Protein AF-A0A0N0VDZ1-F1 (afdb_monomer_lite)

InterPro domains:
  IPR056173 Sec20, C-terminal [PF03908] (176-260)

Radius of gyration: 43.1 Å; chains: 1; bounding box: 72×46×162 Å

Foldseek 3Di:
DDDDDDDDDDDDDPDPDPPDQPPPQVVLVVLLVQLVVLLVQLVVLLVVCVVPPDPVSLVSNVVSLVSNVVSLVVLVVVVVVVVVVVVVVVVVVVVVVPDPDPDDDDDDDDDPDDPPPPPSDDDDPSNVVSNVSSVVSSVSSVVSSVVSVVSSVVSVVPPPPDQPPVVVVVVVVVVVVVVVVVVVVVVVVVVVVVVVVVVVVVVVVVVVVVVVVVVVVVVVVVVVVVVVVVVVVVVVVVVVVVVVVVVVVVVVVVVVCVVVVVVDPPPPPPPDDDD

Organism: Leptomonas pyrrhocoris (NCBI:txid157538)

Sequence (275 aa):
MPHAAMRSPSPPTPSPSPPPTFRSTPVLAALAHRAEHALQEVTAAHHAFVSNRTTRQHGALSLAVAHAQHVLKALETMREQRERQRQQQQQQQNRSTLQPRPVHPSRTAPSTTPPPPSTVPAPSKEELMLYVRIDKVRIDLRRVLPRAVAAMEESGNLDGGEGSSRSAASTAAALRSLLHTRSMLSVELKKMDTAVHGLASSGESLAALHQSLQDVHSSMATAQRMVRRLLTVQSRDDLLLRLSAVLFVVVVLYVVAQRVFRFFPVTVYVTVGDD

Structure (mmCIF, N/CA/C/O backbone):
data_AF-A0A0N0VDZ1-F1
#
_entry.id   AF-A0A0N0VDZ1-F1
#
loop_
_atom_site.group_PDB
_atom_site.id
_atom_site.type_symbol
_atom_site.label_atom_id
_atom_site.label_alt_id
_atom_site.label_comp_id
_atom_site.label_asym_id
_atom_site.label_entity_id
_atom_site.label_seq_id
_atom_site.pdbx_PDB_ins_code
_atom_site.Cartn_x
_atom_site.Cartn_y
_atom_site.Cartn_z
_atom_site.occupancy
_atom_site.B_iso_or_equiv
_atom_site.auth_seq_id
_atom_site.auth_comp_id
_atom_site.auth_asym_id
_atom_site.auth_atom_id
_atom_site.pdbx_PDB_model_num
ATOM 1 N N . MET A 1 1 ? -16.136 14.871 76.036 1.00 42.44 1 MET A N 1
ATOM 2 C CA . MET A 1 1 ? -15.030 14.440 75.156 1.00 42.44 1 MET A CA 1
ATOM 3 C C . MET A 1 1 ? -15.601 13.587 74.025 1.00 42.44 1 MET A C 1
ATOM 5 O O . MET A 1 1 ? -15.790 12.397 74.240 1.00 42.44 1 MET A O 1
ATOM 9 N N . PRO A 1 2 ? -15.981 14.160 72.869 1.00 39.19 2 PRO A N 1
ATOM 10 C CA . PRO A 1 2 ? -16.432 13.368 71.728 1.00 39.19 2 PRO A CA 1
ATOM 11 C C . PRO A 1 2 ? -15.253 13.020 70.806 1.00 39.19 2 PRO A C 1
ATOM 13 O O . PRO A 1 2 ? -14.511 13.897 70.368 1.00 39.19 2 PRO A O 1
ATOM 16 N N . HIS A 1 3 ? -15.084 11.726 70.527 1.00 39.66 3 HIS A N 1
ATOM 17 C CA . HIS A 1 3 ? -14.086 11.202 69.598 1.00 39.66 3 HIS A CA 1
ATOM 18 C C . HIS A 1 3 ? -14.479 11.486 68.143 1.00 39.66 3 HIS A C 1
ATOM 20 O O . HIS A 1 3 ? -15.597 11.205 67.711 1.00 39.66 3 HIS A O 1
ATOM 26 N N . ALA A 1 4 ? -13.523 12.029 67.391 1.00 44.31 4 ALA A N 1
ATOM 27 C CA . ALA A 1 4 ? -13.597 12.253 65.958 1.00 44.31 4 ALA A CA 1
ATOM 28 C C . ALA A 1 4 ? -13.598 10.917 65.193 1.00 44.31 4 ALA A C 1
ATOM 30 O O . ALA A 1 4 ? -12.656 10.133 65.293 1.00 44.31 4 ALA A O 1
ATOM 31 N N . ALA A 1 5 ? -14.643 10.672 64.402 1.00 45.59 5 ALA A N 1
ATOM 32 C CA . ALA A 1 5 ? -14.687 9.565 63.454 1.00 45.59 5 ALA A CA 1
ATOM 33 C C . ALA A 1 5 ? -13.917 9.947 62.177 1.00 45.59 5 ALA A C 1
ATOM 35 O O . ALA A 1 5 ? -14.352 10.800 61.400 1.00 45.59 5 ALA A O 1
ATOM 36 N N . MET A 1 6 ? -12.758 9.312 61.977 1.00 42.53 6 MET A N 1
ATOM 37 C CA . MET A 1 6 ? -11.964 9.366 60.747 1.00 42.53 6 MET A CA 1
ATOM 38 C C . MET A 1 6 ? -12.807 8.914 59.546 1.00 42.53 6 MET A C 1
ATOM 40 O O . MET A 1 6 ? -13.278 7.779 59.489 1.00 42.53 6 MET A O 1
ATOM 44 N N . ARG A 1 7 ? -12.969 9.800 58.558 1.00 42.84 7 ARG A N 1
ATOM 45 C CA . ARG A 1 7 ? -13.476 9.451 57.226 1.00 42.84 7 ARG A CA 1
ATOM 46 C C . ARG A 1 7 ? -12.390 8.690 56.464 1.00 42.84 7 ARG A C 1
ATOM 48 O O . ARG A 1 7 ? -11.300 9.212 56.252 1.00 42.84 7 ARG A O 1
ATOM 55 N N . SER A 1 8 ? -12.710 7.467 56.056 1.00 41.94 8 SER A N 1
ATOM 56 C CA . SER A 1 8 ? -11.881 6.648 55.168 1.00 41.94 8 SER A CA 1
ATOM 57 C C . SER A 1 8 ? -11.845 7.254 53.750 1.00 41.94 8 SER A C 1
ATOM 59 O O . SER A 1 8 ? -12.891 7.712 53.278 1.00 41.94 8 SER A O 1
ATOM 61 N N . PRO A 1 9 ? -10.688 7.285 53.063 1.00 47.78 9 PRO A N 1
ATOM 62 C CA . PRO A 1 9 ? -10.575 7.799 51.701 1.00 47.78 9 PRO A CA 1
ATOM 63 C C . PRO A 1 9 ? -11.140 6.803 50.677 1.00 47.78 9 PRO A C 1
ATOM 65 O O . PRO A 1 9 ? -10.782 5.627 50.660 1.00 47.78 9 PRO A O 1
ATOM 68 N N . SER A 1 10 ? -12.028 7.288 49.810 1.00 43.12 10 SER A N 1
ATOM 69 C CA . SER A 1 10 ? -12.581 6.543 48.675 1.00 43.12 10 SER A CA 1
ATOM 70 C C . SER A 1 10 ? -11.472 6.083 47.712 1.00 43.12 10 SER A C 1
ATOM 72 O O . SER A 1 10 ? -10.548 6.857 47.452 1.00 43.12 10 SER A O 1
ATOM 74 N N . PRO A 1 11 ? -11.555 4.871 47.131 1.00 50.75 11 PRO A N 1
ATOM 75 C CA . PRO A 1 11 ? -10.587 4.416 46.139 1.00 50.75 11 PRO A CA 1
ATOM 76 C C . PRO A 1 11 ? -10.688 5.250 44.848 1.00 50.75 11 PRO A C 1
ATOM 78 O O . PRO A 1 11 ? -11.792 5.654 44.466 1.00 50.75 11 PRO A O 1
ATOM 81 N N . PRO A 1 12 ? -9.564 5.500 44.152 1.00 50.56 12 PRO A N 1
ATOM 82 C CA . PRO A 1 12 ? -9.568 6.224 42.892 1.00 50.56 12 PRO A CA 1
ATOM 83 C C . PRO A 1 12 ? -10.349 5.429 41.842 1.00 50.56 12 PRO A C 1
ATOM 85 O O . PRO A 1 12 ? -10.031 4.281 41.532 1.00 50.56 12 PRO A O 1
ATOM 88 N N . THR A 1 13 ? -11.385 6.057 41.292 1.00 46.34 13 THR A N 1
ATOM 89 C CA . THR A 1 13 ? -12.067 5.616 40.074 1.00 46.34 13 THR A CA 1
ATOM 90 C C . THR A 1 13 ? -11.029 5.332 38.985 1.00 46.34 13 THR A C 1
ATOM 92 O O . THR A 1 13 ? -10.259 6.241 38.662 1.00 46.34 13 THR A O 1
ATOM 95 N N . PRO A 1 14 ? -10.989 4.122 38.396 1.00 44.12 14 PRO A N 1
ATOM 96 C CA . PRO A 1 14 ? -10.132 3.863 37.251 1.00 44.12 14 PRO A CA 1
ATOM 97 C C . PRO A 1 14 ? -10.589 4.765 36.106 1.00 44.12 14 PRO A C 1
ATOM 99 O O . PRO A 1 14 ? -11.744 4.720 35.678 1.00 44.12 14 PRO A O 1
ATOM 102 N N . SER A 1 15 ? -9.684 5.632 35.657 1.00 45.94 15 SER A N 1
ATOM 103 C CA . SER A 1 15 ? -9.887 6.472 34.485 1.00 45.94 15 SER A CA 1
ATOM 104 C C . SER A 1 15 ? -10.305 5.599 33.296 1.00 45.94 15 SER A C 1
ATOM 106 O O . SER A 1 15 ? -9.717 4.532 33.103 1.00 45.94 15 SER A O 1
ATOM 108 N N . PRO A 1 16 ? -11.296 6.020 32.491 1.00 46.03 16 PRO A N 1
ATOM 109 C CA . PRO A 1 16 ? -11.632 5.313 31.269 1.00 46.03 16 PRO A CA 1
ATOM 110 C C . PRO A 1 16 ? -10.404 5.348 30.360 1.00 46.03 16 PRO A C 1
ATOM 112 O O . PRO A 1 16 ? -9.956 6.413 29.932 1.00 46.03 16 PRO A O 1
ATOM 115 N N . SER A 1 17 ? -9.827 4.177 30.109 1.00 44.50 17 SER A N 1
ATOM 116 C CA . SER A 1 17 ? -8.815 3.994 29.082 1.00 44.50 17 SER A CA 1
ATOM 117 C C . SER A 1 17 ? -9.363 4.536 27.755 1.00 44.50 17 SER A C 1
ATOM 119 O O . SER A 1 17 ? -10.501 4.219 27.391 1.00 44.50 17 SER A O 1
ATOM 121 N N . PRO A 1 18 ? -8.605 5.380 27.030 1.00 51.62 18 PRO A N 1
ATOM 122 C CA . PRO A 1 18 ? -9.043 5.851 25.728 1.00 51.62 18 PRO A CA 1
ATOM 123 C C . PRO A 1 18 ? -9.202 4.647 24.784 1.00 51.62 18 PRO A C 1
ATOM 125 O O . PRO A 1 18 ? -8.402 3.707 24.850 1.00 51.62 18 PRO A O 1
ATOM 128 N N . PRO A 1 19 ? -10.233 4.640 23.922 1.00 45.59 19 PRO A N 1
ATOM 129 C CA . PRO A 1 19 ? -10.459 3.547 22.988 1.00 45.59 19 PRO A CA 1
ATOM 130 C C . PRO A 1 19 ? -9.260 3.401 22.037 1.00 45.59 19 PRO A C 1
ATOM 132 O O . PRO A 1 19 ? -8.604 4.398 21.723 1.00 45.59 19 PRO A O 1
ATOM 135 N N . PRO A 1 20 ? -8.968 2.179 21.558 1.00 41.91 20 PRO A N 1
ATOM 136 C CA . PRO A 1 20 ? -7.859 1.926 20.650 1.00 41.91 20 PRO A CA 1
ATOM 137 C C . PRO A 1 20 ? -8.065 2.717 19.355 1.00 41.91 20 PRO A C 1
ATOM 139 O O . PRO A 1 20 ? -8.914 2.390 18.526 1.00 41.91 20 PRO A O 1
ATOM 142 N N . THR A 1 21 ? -7.287 3.781 19.179 1.00 45.38 21 THR A N 1
ATOM 143 C CA . THR A 1 21 ? -7.175 4.508 17.919 1.00 45.38 21 THR A CA 1
ATOM 144 C C . THR A 1 21 ? -6.631 3.551 16.864 1.00 45.38 21 THR A C 1
ATOM 146 O O . THR A 1 21 ? -5.550 2.977 17.006 1.00 45.38 21 THR A O 1
ATOM 149 N N . PHE A 1 22 ? -7.423 3.335 15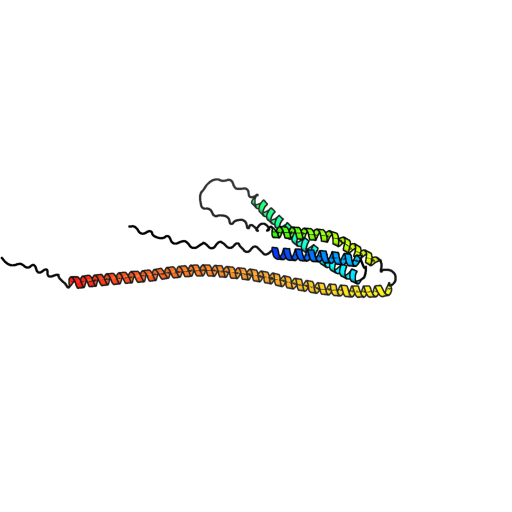.815 1.00 44.62 22 PHE A N 1
ATOM 150 C CA . PHE A 1 22 ? -7.064 2.506 14.671 1.00 44.62 22 PHE A CA 1
ATOM 151 C C . PHE A 1 22 ? -5.680 2.896 14.122 1.00 44.62 22 PHE A C 1
ATOM 153 O O . PHE A 1 22 ? -5.389 4.063 13.877 1.00 44.62 22 PHE A O 1
ATOM 160 N N . ARG A 1 23 ? -4.822 1.886 13.947 1.00 54.34 23 ARG A N 1
ATOM 161 C CA . ARG A 1 23 ? -3.406 1.954 13.552 1.00 54.34 23 ARG A CA 1
ATOM 162 C C . ARG A 1 23 ? -3.195 2.400 12.086 1.00 54.34 23 ARG A C 1
ATOM 164 O O . ARG A 1 23 ? -2.703 1.616 11.279 1.00 54.34 23 ARG A O 1
ATOM 171 N N . SER A 1 24 ? -3.533 3.635 11.716 1.00 63.28 24 SER A N 1
ATOM 172 C CA . SER A 1 24 ? -3.212 4.221 10.392 1.00 63.28 24 SER A CA 1
ATOM 173 C C . SER A 1 24 ? -1.771 4.733 10.280 1.00 63.28 24 SER A C 1
ATOM 175 O O . SER A 1 24 ? -1.177 4.709 9.201 1.00 63.28 24 SER A O 1
ATOM 177 N N . THR A 1 25 ? -1.174 5.149 11.397 1.00 73.00 25 THR A N 1
ATOM 178 C CA . THR A 1 25 ? 0.177 5.727 11.463 1.00 73.00 25 THR A CA 1
ATOM 179 C C . THR A 1 25 ? 1.312 4.831 10.941 1.00 73.00 25 THR A C 1
ATOM 181 O O . THR A 1 25 ? 2.114 5.338 10.152 1.00 73.00 25 THR A O 1
ATOM 184 N N . PRO A 1 26 ? 1.421 3.524 11.281 1.00 81.31 26 PRO A N 1
ATOM 185 C CA . PRO A 1 26 ? 2.556 2.716 10.828 1.00 81.31 26 PRO A CA 1
ATOM 186 C C . PRO A 1 26 ? 2.519 2.459 9.318 1.00 81.31 26 PRO A C 1
ATOM 188 O O . PRO A 1 26 ? 3.563 2.424 8.671 1.00 81.31 26 PRO A O 1
ATOM 191 N N . VAL A 1 27 ? 1.320 2.333 8.740 1.00 83.62 27 VAL A N 1
ATOM 192 C CA . VAL A 1 27 ? 1.140 2.126 7.297 1.00 83.62 27 VAL A CA 1
ATOM 193 C C . VAL A 1 27 ? 1.548 3.380 6.526 1.00 83.62 27 VAL A C 1
ATOM 195 O O . VAL A 1 27 ? 2.273 3.283 5.538 1.00 83.62 27 VAL A O 1
ATOM 198 N N . LEU A 1 28 ? 1.150 4.565 7.004 1.00 83.00 28 LEU A N 1
ATOM 199 C CA . LEU A 1 28 ? 1.555 5.842 6.410 1.00 83.00 28 LEU A CA 1
ATOM 200 C C . LEU A 1 28 ? 3.069 6.061 6.499 1.00 83.00 28 LEU A C 1
ATOM 202 O O . LEU A 1 28 ? 3.679 6.505 5.528 1.00 83.00 28 LEU A O 1
ATOM 206 N N . ALA A 1 29 ? 3.687 5.714 7.629 1.00 85.81 29 ALA A N 1
ATOM 207 C CA . ALA A 1 29 ? 5.132 5.816 7.803 1.00 85.81 29 ALA A CA 1
ATOM 208 C C . ALA A 1 29 ? 5.895 4.874 6.855 1.00 85.81 29 ALA A C 1
ATOM 210 O O . ALA A 1 29 ? 6.832 5.306 6.181 1.00 85.81 29 ALA A O 1
ATOM 211 N N . ALA A 1 30 ? 5.460 3.615 6.740 1.00 88.25 30 ALA A N 1
ATOM 212 C CA . ALA A 1 30 ? 6.052 2.648 5.817 1.00 88.25 30 ALA A CA 1
ATOM 213 C C . ALA A 1 30 ? 5.904 3.088 4.351 1.00 88.25 30 ALA A C 1
ATOM 215 O O . ALA A 1 30 ? 6.846 2.975 3.565 1.00 88.25 30 ALA A O 1
ATOM 216 N N . LEU A 1 31 ? 4.742 3.636 3.987 1.00 88.31 31 LEU A N 1
ATOM 217 C CA . LEU A 1 31 ? 4.480 4.147 2.645 1.00 88.31 31 LEU A CA 1
ATOM 218 C C . LEU A 1 31 ? 5.350 5.368 2.320 1.00 88.31 31 LEU A C 1
ATOM 220 O O . LEU A 1 31 ? 5.924 5.433 1.234 1.00 88.31 31 LEU A O 1
ATOM 224 N N . ALA A 1 32 ? 5.488 6.302 3.264 1.00 86.81 32 ALA A N 1
ATOM 225 C CA . ALA A 1 32 ? 6.370 7.456 3.122 1.00 86.81 32 ALA A CA 1
ATOM 226 C C . ALA A 1 32 ? 7.823 7.017 2.902 1.00 86.81 32 ALA A C 1
ATOM 228 O O . ALA A 1 32 ? 8.476 7.497 1.980 1.00 86.81 32 ALA A O 1
ATOM 229 N N . HIS A 1 33 ? 8.304 6.056 3.695 1.00 90.81 33 HIS A N 1
ATOM 230 C CA . HIS A 1 33 ? 9.669 5.555 3.574 1.00 90.81 33 HIS A CA 1
ATOM 231 C C . HIS A 1 33 ? 9.913 4.835 2.240 1.00 90.81 33 HIS A C 1
ATOM 233 O O . HIS A 1 33 ? 10.909 5.096 1.568 1.00 90.81 33 HIS A O 1
ATOM 239 N N . ARG A 1 34 ? 8.969 3.991 1.800 1.00 90.62 34 ARG A N 1
ATOM 240 C CA . ARG A 1 34 ? 9.039 3.321 0.492 1.00 90.62 34 ARG A CA 1
ATOM 241 C C . ARG A 1 34 ? 9.040 4.323 -0.666 1.00 90.62 34 ARG A C 1
ATOM 243 O O . ARG A 1 34 ? 9.759 4.119 -1.639 1.00 90.62 34 ARG A O 1
ATOM 250 N N . ALA A 1 35 ? 8.263 5.400 -0.566 1.00 88.88 35 ALA A N 1
ATOM 251 C CA . ALA A 1 35 ? 8.247 6.454 -1.575 1.00 88.88 35 ALA A CA 1
ATOM 252 C C . ALA A 1 35 ? 9.582 7.202 -1.654 1.00 88.88 35 ALA A C 1
ATOM 254 O O . ALA A 1 35 ? 10.074 7.450 -2.754 1.00 88.88 35 ALA A O 1
ATOM 255 N N . GLU A 1 36 ? 10.186 7.531 -0.511 1.00 91.69 36 GLU A N 1
ATOM 256 C CA . GLU A 1 36 ? 11.508 8.165 -0.475 1.00 91.69 36 GLU A CA 1
ATOM 257 C C . GLU A 1 36 ? 12.583 7.266 -1.077 1.00 91.69 36 GLU A C 1
ATOM 259 O O . GLU A 1 36 ? 13.382 7.729 -1.890 1.00 91.69 36 GLU A O 1
ATOM 264 N N . HIS A 1 37 ? 12.562 5.979 -0.731 1.00 93.62 37 HIS A N 1
ATOM 265 C CA . HIS A 1 37 ? 13.485 4.997 -1.286 1.00 93.62 37 HIS A CA 1
ATOM 266 C C . HIS A 1 37 ? 13.352 4.897 -2.809 1.00 93.62 37 HIS A C 1
ATOM 268 O O . HIS A 1 37 ? 14.342 5.010 -3.522 1.00 93.62 37 HIS A O 1
ATOM 274 N N . ALA A 1 38 ? 12.124 4.777 -3.325 1.00 88.50 38 ALA A N 1
ATOM 275 C CA . ALA A 1 38 ? 11.882 4.703 -4.764 1.00 88.50 38 ALA A CA 1
ATOM 276 C C . ALA A 1 38 ? 12.348 5.970 -5.506 1.00 88.50 38 ALA A C 1
ATOM 278 O O . ALA A 1 38 ? 12.900 5.888 -6.603 1.00 88.50 38 ALA A O 1
ATOM 279 N N . LEU A 1 39 ? 12.165 7.152 -4.905 1.00 90.44 39 LEU A N 1
ATOM 280 C CA . LEU A 1 39 ? 12.662 8.408 -5.467 1.00 90.44 39 LEU A CA 1
ATOM 281 C C . LEU A 1 39 ? 14.197 8.438 -5.520 1.00 90.44 39 LEU A C 1
ATOM 283 O O . LEU A 1 39 ? 14.768 8.855 -6.532 1.00 90.44 39 LEU A O 1
ATOM 287 N N . GLN A 1 40 ? 14.863 7.993 -4.453 1.00 93.25 40 GLN A N 1
ATOM 288 C CA . GLN A 1 40 ? 16.323 7.906 -4.396 1.00 93.25 40 GLN A CA 1
ATOM 289 C C . GLN A 1 40 ? 16.863 6.915 -5.430 1.00 93.25 40 GLN A C 1
ATOM 291 O O . GLN A 1 40 ? 17.776 7.266 -6.175 1.00 93.25 40 GLN A O 1
ATOM 296 N N . GLU A 1 41 ? 16.263 5.727 -5.537 1.00 92.38 41 GLU A N 1
ATOM 297 C CA . GLU A 1 41 ? 16.640 4.702 -6.515 1.00 92.38 41 GLU A CA 1
ATOM 298 C C . GLU A 1 41 ? 16.527 5.209 -7.951 1.00 92.38 41 GLU A C 1
ATOM 300 O O . GLU A 1 41 ? 17.476 5.075 -8.721 1.00 92.38 41 GLU A O 1
ATOM 305 N N . VAL A 1 42 ? 15.403 5.838 -8.318 1.00 91.94 42 VAL A N 1
ATOM 306 C CA . VAL A 1 42 ? 15.228 6.389 -9.671 1.00 91.94 42 VAL A CA 1
ATOM 307 C C . VAL A 1 42 ? 16.232 7.492 -9.950 1.00 91.94 42 VAL A C 1
ATOM 309 O O . VAL A 1 42 ? 16.803 7.532 -11.035 1.00 91.94 42 VAL A O 1
ATOM 312 N N . THR A 1 43 ? 16.472 8.381 -8.989 1.00 90.44 43 THR A N 1
ATOM 313 C CA . THR A 1 43 ? 17.412 9.492 -9.177 1.00 90.44 43 THR A CA 1
ATOM 314 C C . THR A 1 43 ? 18.843 8.977 -9.338 1.00 90.44 43 THR A C 1
ATOM 316 O O . THR A 1 43 ? 19.556 9.414 -10.241 1.00 90.44 43 THR A O 1
ATOM 319 N N . ALA A 1 44 ? 19.247 8.007 -8.514 1.00 92.44 44 ALA A N 1
ATOM 320 C CA . ALA A 1 44 ? 20.560 7.377 -8.589 1.00 92.44 44 ALA A CA 1
ATOM 321 C C . ALA A 1 44 ? 20.739 6.587 -9.892 1.00 92.44 44 ALA A C 1
ATOM 323 O O . ALA A 1 44 ? 21.746 6.757 -10.578 1.00 92.44 44 ALA A O 1
ATOM 324 N N . ALA A 1 45 ? 19.750 5.773 -10.275 1.00 88.75 45 ALA A N 1
ATOM 325 C CA . ALA A 1 45 ? 19.780 5.007 -11.517 1.00 88.75 45 ALA A CA 1
ATOM 326 C C . ALA A 1 45 ? 19.787 5.923 -12.748 1.00 88.75 45 ALA A C 1
ATOM 328 O O . ALA A 1 45 ? 20.508 5.657 -13.707 1.00 88.75 45 ALA A O 1
ATOM 329 N N . HIS A 1 46 ? 19.036 7.026 -12.709 1.00 90.75 46 HIS A N 1
ATOM 330 C CA . HIS A 1 46 ? 19.023 8.015 -13.780 1.00 90.75 46 HIS A CA 1
ATOM 331 C C . HIS A 1 46 ? 20.382 8.700 -13.915 1.00 90.75 46 HIS A C 1
ATOM 333 O O . HIS A 1 46 ? 20.907 8.788 -15.020 1.00 90.75 46 HIS A O 1
ATOM 339 N N . HIS A 1 47 ? 20.989 9.126 -12.803 1.00 92.12 47 HIS A N 1
ATOM 340 C CA . HIS A 1 47 ? 22.317 9.735 -12.829 1.00 92.12 47 HIS A CA 1
ATOM 341 C C . HIS A 1 47 ? 23.383 8.754 -13.328 1.00 92.12 47 HIS A C 1
ATOM 343 O O . HIS A 1 47 ? 24.206 9.119 -14.165 1.00 92.12 47 HIS A O 1
ATOM 349 N N . ALA A 1 48 ? 23.352 7.502 -12.858 1.00 89.38 48 ALA A N 1
ATOM 350 C CA . ALA A 1 48 ? 24.242 6.454 -13.343 1.00 89.38 48 ALA A CA 1
ATOM 351 C C . ALA A 1 48 ? 24.095 6.293 -14.862 1.00 89.38 48 ALA A C 1
ATOM 353 O O . ALA A 1 48 ? 25.073 6.466 -15.585 1.00 89.38 48 ALA A O 1
ATOM 354 N N . PHE A 1 49 ? 22.865 6.112 -15.344 1.00 88.81 49 PHE A N 1
ATOM 355 C CA . PHE A 1 49 ? 22.569 5.941 -16.763 1.00 88.81 49 PHE A CA 1
ATOM 356 C C . PHE A 1 49 ? 23.013 7.127 -17.629 1.00 88.81 49 PHE A C 1
ATOM 358 O O . PHE A 1 49 ? 23.598 6.930 -18.692 1.00 88.81 49 PHE A O 1
ATOM 365 N N . VAL A 1 50 ? 22.776 8.360 -17.169 1.00 89.06 50 VAL A N 1
ATOM 366 C CA . VAL A 1 50 ? 23.231 9.576 -17.860 1.00 89.06 50 VAL A CA 1
ATOM 367 C C . VAL A 1 50 ? 24.759 9.642 -17.899 1.00 89.06 50 VAL A C 1
ATOM 369 O O . VAL A 1 50 ? 25.316 10.042 -18.917 1.00 89.06 50 VAL A O 1
ATOM 372 N N . SER A 1 51 ? 25.437 9.220 -16.828 1.00 90.06 51 SER A N 1
ATOM 373 C CA . SER A 1 51 ? 26.902 9.210 -16.771 1.00 90.06 51 SER A CA 1
ATOM 374 C C . SER A 1 51 ? 27.547 8.111 -17.624 1.00 90.06 51 SER A C 1
ATOM 376 O O . SER A 1 51 ? 28.664 8.300 -18.098 1.00 90.06 51 SER A O 1
ATOM 378 N N . ASN A 1 52 ? 26.876 6.970 -17.833 1.00 87.19 52 ASN A N 1
ATOM 379 C CA . ASN A 1 52 ? 27.436 5.841 -18.574 1.00 87.19 52 ASN A CA 1
ATOM 380 C C . ASN A 1 52 ? 26.351 4.974 -19.248 1.00 87.19 52 ASN A C 1
ATOM 382 O O . ASN A 1 52 ? 25.902 3.957 -18.717 1.00 87.19 52 ASN A O 1
ATOM 386 N N . ARG A 1 53 ? 25.950 5.352 -20.466 1.00 86.50 53 ARG A N 1
ATOM 387 C CA . ARG A 1 53 ? 24.873 4.691 -21.222 1.00 86.50 53 ARG A CA 1
ATOM 388 C C . ARG A 1 53 ? 25.257 3.259 -21.626 1.00 86.50 53 ARG A C 1
ATOM 390 O O . ARG A 1 53 ? 25.791 3.015 -22.701 1.00 86.50 53 ARG A O 1
ATOM 397 N N . THR A 1 54 ? 24.964 2.299 -20.753 1.00 83.50 54 THR A N 1
ATOM 398 C CA . THR A 1 54 ? 25.147 0.858 -20.987 1.00 83.50 54 THR A CA 1
ATOM 399 C C . THR A 1 54 ? 23.815 0.126 -20.872 1.00 83.50 54 THR A C 1
ATOM 401 O O . THR A 1 54 ? 22.937 0.529 -20.106 1.00 83.50 54 THR A O 1
ATOM 404 N N . THR A 1 55 ? 23.672 -1.003 -21.568 1.00 78.81 55 THR A N 1
ATOM 405 C CA . THR A 1 55 ? 22.468 -1.856 -21.516 1.00 78.81 55 THR A CA 1
ATOM 406 C C . THR A 1 55 ? 22.128 -2.317 -20.094 1.00 78.81 55 THR A C 1
ATOM 408 O O . THR A 1 55 ? 20.962 -2.356 -19.708 1.00 78.81 55 THR A O 1
ATOM 411 N N . ARG A 1 56 ? 23.143 -2.586 -19.261 1.00 77.69 56 ARG A N 1
ATOM 412 C CA . ARG A 1 56 ? 22.962 -2.921 -17.838 1.00 77.69 56 ARG A CA 1
ATOM 413 C C . ARG A 1 56 ? 22.342 -1.768 -17.044 1.00 77.69 56 ARG A C 1
ATOM 415 O O . ARG A 1 56 ? 21.486 -2.003 -16.193 1.00 77.69 56 ARG A O 1
ATOM 422 N N . GLN A 1 57 ? 22.771 -0.537 -17.307 1.00 83.50 57 GLN A N 1
ATOM 423 C CA . GLN A 1 57 ? 22.249 0.647 -16.624 1.00 83.50 57 GLN A CA 1
ATOM 424 C C . GLN A 1 57 ? 20.873 1.056 -17.146 1.00 83.50 57 GLN A C 1
ATOM 426 O O . GLN A 1 57 ? 20.044 1.501 -16.359 1.00 83.50 57 GLN A O 1
ATOM 431 N N . HIS A 1 58 ? 20.596 0.821 -18.431 1.00 82.19 58 HIS A N 1
ATOM 432 C CA . HIS A 1 58 ? 19.251 0.927 -19.001 1.00 82.19 58 HIS A CA 1
ATOM 433 C C . HIS A 1 58 ? 18.275 -0.020 -18.286 1.00 82.19 58 HIS A C 1
ATOM 435 O O . HIS A 1 58 ? 17.235 0.416 -17.797 1.00 82.19 58 HIS A O 1
ATOM 441 N N . GLY A 1 59 ? 18.669 -1.285 -18.093 1.00 78.94 59 GLY A N 1
ATOM 442 C CA . GLY A 1 59 ? 17.896 -2.258 -17.318 1.00 78.94 59 GLY A CA 1
ATOM 443 C C . GLY A 1 59 ? 17.658 -1.819 -15.868 1.00 78.94 59 GLY A C 1
ATOM 444 O O . GLY A 1 59 ? 16.522 -1.849 -15.395 1.00 78.94 59 GLY A O 1
ATOM 445 N N . ALA A 1 60 ? 18.694 -1.337 -15.176 1.00 81.50 60 ALA A N 1
ATOM 446 C CA . ALA A 1 60 ? 18.565 -0.823 -13.810 1.00 81.50 60 ALA A CA 1
ATOM 447 C C . ALA A 1 60 ? 17.626 0.397 -13.721 1.00 81.50 60 ALA A C 1
ATOM 449 O O . ALA A 1 60 ? 16.780 0.458 -12.829 1.00 81.50 60 ALA A O 1
ATOM 450 N N . LEU A 1 61 ? 17.726 1.332 -14.673 1.00 85.88 61 LEU A N 1
ATOM 451 C CA . LEU A 1 61 ? 16.833 2.486 -14.771 1.00 85.88 61 LEU A CA 1
ATOM 452 C C . LEU A 1 61 ? 15.386 2.055 -15.033 1.00 85.88 61 LEU A C 1
ATOM 454 O O . LEU A 1 61 ? 14.478 2.560 -14.377 1.00 85.88 61 LEU A O 1
ATOM 458 N N . SER A 1 62 ? 15.167 1.090 -15.930 1.00 83.25 62 SER A N 1
ATOM 459 C CA . SER A 1 62 ? 13.829 0.575 -16.247 1.00 83.25 62 SER A CA 1
ATOM 460 C C . SER A 1 62 ? 13.140 -0.055 -15.027 1.00 83.25 62 SER A C 1
ATOM 462 O O . SER A 1 62 ? 11.964 0.215 -14.772 1.00 83.25 62 SER A O 1
ATOM 464 N N . LEU A 1 63 ? 13.884 -0.817 -14.214 1.00 85.00 63 LEU A N 1
ATOM 465 C CA . LEU A 1 63 ? 13.384 -1.423 -12.978 1.00 85.00 63 LEU A CA 1
ATOM 466 C C . LEU A 1 63 ? 13.067 -0.361 -11.921 1.00 85.00 63 LEU A C 1
ATOM 468 O O . LEU A 1 63 ? 12.000 -0.409 -11.307 1.00 85.00 63 LEU A O 1
ATOM 472 N N . ALA A 1 64 ? 13.955 0.621 -11.742 1.00 83.00 64 ALA A N 1
ATOM 473 C CA . ALA A 1 64 ? 13.735 1.719 -10.805 1.00 83.00 64 ALA A CA 1
ATOM 474 C C . ALA A 1 64 ? 12.498 2.547 -11.196 1.00 83.00 64 ALA A C 1
ATOM 476 O O . ALA A 1 64 ? 11.653 2.848 -10.352 1.00 83.00 64 ALA A O 1
ATOM 477 N N . VAL A 1 65 ? 12.344 2.864 -12.487 1.00 86.25 65 VAL A N 1
ATOM 478 C CA . VAL A 1 65 ? 11.173 3.572 -13.028 1.00 86.25 65 VAL A CA 1
ATOM 479 C C . VAL A 1 65 ? 9.893 2.769 -12.795 1.00 86.25 65 VAL A C 1
ATOM 481 O O . VAL A 1 65 ? 8.909 3.334 -12.316 1.00 86.25 65 VAL A O 1
ATOM 484 N N . ALA A 1 66 ? 9.894 1.461 -13.065 1.00 84.75 66 ALA A N 1
ATOM 485 C CA . ALA A 1 66 ? 8.738 0.603 -12.812 1.00 84.75 66 ALA A CA 1
ATOM 486 C C . ALA A 1 66 ? 8.358 0.583 -11.320 1.00 84.75 66 ALA A C 1
ATOM 488 O O . ALA A 1 66 ? 7.189 0.774 -10.975 1.00 84.75 66 ALA A O 1
ATOM 489 N N . HIS A 1 67 ? 9.340 0.430 -10.424 1.00 87.31 67 HIS A N 1
ATOM 490 C CA . HIS A 1 67 ? 9.117 0.477 -8.978 1.00 87.31 67 HIS A CA 1
ATOM 491 C C . HIS A 1 67 ? 8.509 1.822 -8.546 1.00 87.31 67 HIS A C 1
ATOM 493 O O . HIS A 1 67 ? 7.474 1.853 -7.876 1.00 87.31 67 HIS A O 1
ATOM 499 N N . ALA A 1 68 ? 9.076 2.937 -9.004 1.00 83.94 68 ALA A N 1
ATOM 500 C CA . ALA A 1 68 ? 8.565 4.273 -8.726 1.00 83.94 68 ALA A CA 1
ATOM 501 C C . ALA A 1 68 ? 7.142 4.510 -9.255 1.00 83.94 68 ALA A C 1
ATOM 503 O O . ALA A 1 68 ? 6.339 5.140 -8.568 1.00 83.94 68 ALA A O 1
ATOM 504 N N . GLN A 1 69 ? 6.790 3.978 -10.430 1.00 87.69 69 GLN A N 1
ATOM 505 C CA . GLN A 1 69 ? 5.422 4.042 -10.957 1.00 87.69 69 GLN A CA 1
ATOM 506 C C . GLN A 1 69 ? 4.431 3.256 -10.089 1.00 87.69 69 GLN A C 1
ATOM 508 O O . GLN A 1 69 ? 3.324 3.735 -9.835 1.00 87.69 69 GLN A O 1
ATOM 513 N N . HIS A 1 70 ? 4.812 2.069 -9.609 1.00 88.50 70 HIS A N 1
ATOM 514 C CA . HIS A 1 70 ? 3.985 1.289 -8.685 1.00 88.50 70 HIS A CA 1
ATOM 515 C C . HIS A 1 70 ? 3.750 2.032 -7.370 1.00 88.50 70 HIS A C 1
ATOM 517 O O . HIS A 1 70 ? 2.613 2.110 -6.899 1.00 88.50 70 HIS A O 1
ATOM 523 N N . VAL A 1 71 ? 4.804 2.621 -6.801 1.00 88.81 71 VAL A N 1
ATOM 524 C CA . VAL A 1 71 ? 4.682 3.411 -5.574 1.00 88.81 71 VAL A CA 1
ATOM 525 C C . VAL A 1 71 ? 3.818 4.645 -5.810 1.00 88.81 71 VAL A C 1
ATOM 527 O O . VAL A 1 71 ? 2.929 4.916 -5.008 1.00 88.81 71 VAL A O 1
ATOM 530 N N . LEU A 1 72 ? 3.985 5.342 -6.936 1.00 87.19 72 LEU A N 1
ATOM 531 C CA . LEU A 1 72 ? 3.164 6.500 -7.284 1.00 87.19 72 LEU A CA 1
ATOM 532 C C . LEU A 1 72 ? 1.666 6.153 -7.347 1.00 87.19 72 LEU A C 1
ATOM 534 O O . LEU A 1 72 ? 0.860 6.858 -6.743 1.00 87.19 72 LEU A O 1
ATOM 538 N N . LYS A 1 73 ? 1.298 5.034 -7.986 1.00 87.38 73 LYS A N 1
ATOM 539 C CA . LYS A 1 73 ? -0.094 4.542 -8.015 1.00 87.38 73 LYS A CA 1
ATOM 540 C C . LYS A 1 73 ? -0.629 4.238 -6.612 1.00 87.38 73 LYS A C 1
ATOM 542 O O . LYS A 1 73 ? -1.770 4.570 -6.291 1.00 87.38 73 LYS A O 1
ATOM 547 N N . ALA A 1 74 ? 0.191 3.646 -5.743 1.00 85.69 74 ALA A N 1
ATOM 548 C CA . ALA A 1 74 ? -0.189 3.408 -4.350 1.00 85.69 74 ALA A CA 1
ATOM 549 C C . ALA A 1 74 ? -0.427 4.725 -3.580 1.00 85.69 74 ALA A C 1
ATOM 551 O O . ALA A 1 74 ? -1.369 4.826 -2.795 1.00 85.69 74 ALA A O 1
ATOM 552 N N . LEU A 1 75 ? 0.373 5.767 -3.835 1.00 85.75 75 LEU A N 1
ATOM 553 C CA . LEU A 1 75 ? 0.155 7.093 -3.242 1.00 85.75 75 LEU A CA 1
ATOM 554 C C . LEU A 1 75 ? -1.140 7.754 -3.742 1.00 85.75 75 LEU A C 1
ATOM 556 O O . LEU A 1 75 ? -1.823 8.429 -2.970 1.00 85.75 75 LEU A O 1
ATOM 560 N N . GLU A 1 76 ? -1.478 7.576 -5.020 1.00 87.62 76 GLU A N 1
ATOM 561 C CA . GLU A 1 76 ? -2.698 8.121 -5.632 1.00 87.62 76 GLU A CA 1
ATOM 562 C C . GLU A 1 76 ? -3.960 7.458 -5.078 1.00 87.62 76 GLU A C 1
ATOM 564 O O . GLU A 1 76 ? -4.853 8.154 -4.599 1.00 87.62 76 GLU A O 1
ATOM 569 N N . THR A 1 77 ? -3.990 6.125 -5.030 1.00 86.19 77 THR A N 1
ATOM 570 C CA . THR A 1 77 ? -5.116 5.369 -4.450 1.00 86.19 77 THR A CA 1
ATOM 571 C C . THR A 1 77 ? -5.369 5.733 -2.986 1.00 86.19 77 THR A C 1
ATOM 573 O O . THR A 1 77 ? -6.514 5.945 -2.586 1.00 86.19 77 THR A O 1
ATOM 576 N N . MET A 1 78 ? -4.306 5.892 -2.190 1.00 85.94 78 MET A N 1
ATOM 577 C CA . MET A 1 78 ? -4.420 6.322 -0.794 1.00 85.94 78 MET A CA 1
ATOM 578 C C . MET A 1 78 ? -5.014 7.734 -0.681 1.00 85.94 78 MET A C 1
ATOM 580 O O . MET A 1 78 ? -5.906 7.978 0.139 1.00 85.94 78 MET A O 1
ATOM 584 N N . ARG A 1 79 ? -4.572 8.668 -1.531 1.00 85.94 79 ARG A N 1
ATOM 585 C CA . ARG A 1 79 ? -5.129 10.025 -1.562 1.00 85.94 79 ARG A CA 1
ATOM 586 C C . ARG A 1 79 ? -6.609 10.023 -1.936 1.00 85.94 79 ARG A C 1
ATOM 588 O O . ARG A 1 79 ? -7.388 10.691 -1.261 1.00 85.94 79 ARG A O 1
ATOM 595 N N . GLU A 1 80 ? -7.000 9.271 -2.960 1.00 84.94 80 GLU A N 1
ATOM 596 C CA . GLU A 1 80 ? -8.406 9.148 -3.356 1.00 84.94 80 GLU A CA 1
ATOM 597 C C . GLU A 1 80 ? -9.264 8.585 -2.224 1.00 84.94 80 GLU A C 1
ATOM 599 O O . GLU A 1 80 ? -10.342 9.105 -1.940 1.00 84.94 80 GLU A O 1
ATOM 604 N N . GLN A 1 81 ? -8.781 7.550 -1.533 1.00 83.19 81 GLN A N 1
ATOM 605 C CA . GLN A 1 81 ? -9.485 6.968 -0.395 1.00 83.19 81 GLN A CA 1
ATOM 606 C C . GLN A 1 81 ? -9.702 8.004 0.716 1.00 83.19 81 GLN A C 1
ATOM 608 O O . GLN A 1 81 ? -10.797 8.099 1.275 1.00 83.19 81 GLN A O 1
ATOM 613 N N . ARG A 1 82 ? -8.691 8.835 0.993 1.00 82.44 82 ARG A N 1
ATOM 614 C CA . ARG A 1 82 ? -8.792 9.933 1.962 1.00 82.44 82 ARG A CA 1
ATOM 615 C C . ARG A 1 82 ? -9.775 11.017 1.517 1.00 82.44 82 ARG A C 1
ATOM 617 O O . ARG A 1 82 ? -10.539 11.524 2.337 1.00 82.44 82 ARG A O 1
ATOM 624 N N . GLU A 1 83 ? -9.760 11.396 0.244 1.00 82.44 83 GLU A N 1
ATOM 625 C CA . GLU A 1 83 ? -10.696 12.382 -0.305 1.00 82.44 83 GLU A CA 1
ATOM 626 C C . GLU A 1 83 ? -12.139 11.869 -0.235 1.00 82.44 83 GLU A C 1
ATOM 628 O O . GLU A 1 83 ? -13.014 12.598 0.233 1.00 82.44 83 GLU A O 1
ATOM 633 N N . ARG A 1 84 ? -12.380 10.593 -0.561 1.00 84.00 84 ARG A N 1
ATOM 634 C CA . ARG A 1 84 ? -13.694 9.946 -0.404 1.00 84.00 84 ARG A CA 1
ATOM 635 C C . ARG A 1 84 ? -14.157 9.939 1.052 1.00 84.00 84 ARG A C 1
ATOM 637 O O . ARG A 1 84 ? -15.305 10.281 1.320 1.00 84.00 84 ARG A O 1
ATOM 644 N N . GLN A 1 85 ? -13.274 9.624 2.002 1.00 80.62 85 GLN A N 1
ATOM 645 C CA . GLN A 1 85 ? -13.601 9.696 3.433 1.00 80.62 85 GLN A CA 1
ATOM 646 C C . GLN A 1 85 ? -13.987 11.117 3.866 1.00 80.62 85 GLN A C 1
ATOM 648 O O . GLN A 1 85 ? -14.980 11.302 4.568 1.00 80.62 85 GLN A O 1
ATOM 653 N N . ARG A 1 86 ? -13.245 12.136 3.414 1.00 79.75 86 ARG A N 1
ATOM 654 C CA . ARG A 1 86 ? -13.564 13.544 3.703 1.00 79.75 86 ARG A CA 1
ATOM 655 C C . ARG A 1 86 ? -14.896 13.974 3.091 1.00 79.75 86 ARG A C 1
ATOM 657 O O . ARG A 1 86 ? -15.667 14.661 3.753 1.00 79.75 86 ARG A O 1
ATOM 664 N N . GLN A 1 87 ? -15.185 13.551 1.864 1.00 82.50 87 GLN A N 1
ATOM 665 C CA . GLN A 1 87 ? -16.458 13.840 1.201 1.00 82.50 87 GLN A CA 1
ATOM 666 C C . GLN A 1 87 ? -17.639 13.173 1.916 1.00 82.50 87 GLN A C 1
ATOM 668 O O . GLN A 1 87 ? -18.672 13.810 2.105 1.00 82.50 87 GLN A O 1
ATOM 673 N N . GLN A 1 88 ? -17.481 11.928 2.378 1.00 81.25 88 GLN A N 1
ATOM 674 C CA . GLN A 1 88 ? -18.506 11.237 3.168 1.00 81.25 88 GLN A CA 1
ATOM 675 C C . GLN A 1 88 ? -18.773 11.944 4.503 1.00 81.25 88 GLN A C 1
ATOM 677 O O . GLN A 1 88 ? -19.932 12.113 4.884 1.00 81.25 88 GLN A O 1
ATOM 682 N N . GLN A 1 89 ? -17.722 12.416 5.183 1.00 77.25 89 GLN A N 1
ATOM 683 C CA . GLN A 1 89 ? -17.870 13.211 6.405 1.00 77.25 89 GLN A CA 1
ATOM 684 C C . GLN A 1 89 ? -18.598 14.532 6.134 1.00 77.25 89 GLN A C 1
ATOM 686 O O . GLN A 1 89 ? -19.551 14.855 6.839 1.00 77.25 89 GLN A O 1
ATOM 691 N N . GLN A 1 90 ? -18.219 15.263 5.081 1.00 78.81 90 GLN A N 1
ATOM 692 C CA . GLN A 1 90 ? -18.896 16.509 4.704 1.00 78.81 90 GLN A CA 1
ATOM 693 C C . GLN A 1 90 ? -20.363 16.281 4.320 1.00 78.81 90 GLN A C 1
ATOM 695 O O . GLN A 1 90 ? -21.222 17.070 4.707 1.00 78.81 90 GLN A O 1
ATOM 700 N N . GLN A 1 91 ? -20.686 15.188 3.621 1.00 77.50 91 GLN A N 1
ATOM 701 C CA . GLN A 1 91 ? -22.074 14.838 3.311 1.00 77.50 91 GLN A CA 1
ATOM 702 C C . GLN A 1 91 ? -22.884 14.485 4.560 1.00 77.50 91 GLN A C 1
ATOM 704 O O . GLN A 1 91 ? -24.026 14.924 4.669 1.00 77.50 91 GLN A O 1
ATOM 709 N N . GLN A 1 92 ? -22.329 13.737 5.518 1.00 72.62 92 GLN A N 1
ATOM 710 C CA . GLN A 1 92 ? -23.022 13.459 6.784 1.00 72.62 92 GLN A CA 1
ATOM 711 C C . GLN A 1 92 ? -23.237 14.731 7.603 1.00 72.62 92 GLN A C 1
ATOM 713 O O . GLN A 1 92 ? -24.308 14.912 8.185 1.00 72.62 92 GLN A O 1
ATOM 718 N N . GLN A 1 93 ? -22.259 15.635 7.611 1.00 69.75 93 GLN A N 1
ATOM 719 C CA . GLN A 1 93 ? -22.355 16.897 8.333 1.00 69.75 93 GLN A CA 1
ATOM 720 C C . GLN A 1 93 ? -23.399 17.826 7.697 1.00 69.75 93 GLN A C 1
ATOM 722 O O . GLN A 1 93 ? -24.260 18.333 8.412 1.00 69.75 93 GLN A O 1
ATOM 727 N N . ASN A 1 94 ? -23.421 17.935 6.363 1.00 68.69 94 ASN A N 1
ATOM 728 C CA . ASN A 1 94 ? -24.462 18.668 5.634 1.00 68.69 94 ASN A CA 1
ATOM 729 C C . ASN A 1 94 ? -25.850 18.025 5.776 1.00 68.69 94 ASN A C 1
ATOM 731 O O . ASN A 1 94 ? -26.850 18.721 5.916 1.00 68.69 94 ASN A O 1
ATOM 735 N N . ARG A 1 95 ? -25.951 16.691 5.792 1.00 63.88 95 ARG A N 1
ATOM 736 C CA . ARG A 1 95 ? -27.235 15.999 5.996 1.00 63.88 95 ARG A CA 1
ATOM 737 C C . ARG A 1 95 ? -27.778 16.194 7.414 1.00 63.88 95 ARG A C 1
ATOM 739 O O . ARG A 1 95 ? -28.990 16.210 7.603 1.00 63.88 95 ARG A O 1
ATOM 746 N N . SER A 1 96 ? -26.893 16.373 8.392 1.00 60.00 96 SER A N 1
ATOM 747 C CA . SER A 1 96 ? -27.257 16.646 9.786 1.00 60.00 96 SER A CA 1
ATOM 748 C C . SER A 1 96 ? -27.685 18.102 10.011 1.00 60.00 96 SER A C 1
ATOM 750 O O . SER A 1 96 ? -28.498 18.360 10.892 1.00 60.00 96 SER A O 1
ATOM 752 N N . THR A 1 97 ? -27.190 19.052 9.209 1.00 58.53 97 THR A N 1
ATOM 753 C CA . THR A 1 97 ? -27.593 20.470 9.272 1.00 58.53 97 THR A CA 1
ATOM 754 C C . THR A 1 97 ? -28.865 20.794 8.485 1.00 58.53 97 THR A C 1
ATOM 756 O O . THR A 1 97 ? -29.458 21.844 8.712 1.00 58.53 97 THR A O 1
ATOM 759 N N . LEU A 1 98 ? -29.323 19.897 7.605 1.00 56.56 98 LEU A N 1
ATOM 760 C CA . LEU A 1 98 ? -30.526 20.068 6.777 1.00 56.56 98 LEU A CA 1
ATOM 761 C C . LEU A 1 98 ? -31.795 19.389 7.330 1.00 56.56 98 LEU A C 1
ATOM 763 O O . LEU A 1 98 ? -32.814 19.391 6.643 1.00 56.56 98 LEU A O 1
ATOM 767 N N . GLN A 1 99 ? -31.791 18.838 8.554 1.00 48.31 99 GLN A N 1
ATOM 768 C CA . GLN A 1 99 ? -33.050 18.436 9.200 1.00 48.31 99 GLN A CA 1
ATOM 769 C C . GLN A 1 99 ? -33.816 19.686 9.679 1.00 48.31 99 GLN A C 1
ATOM 771 O O . GLN A 1 99 ? -33.327 20.388 10.569 1.00 48.31 99 GLN A O 1
ATOM 776 N N . PRO A 1 100 ? -35.021 19.977 9.147 1.00 46.72 100 PRO A N 1
ATOM 777 C CA . PRO A 1 100 ? -35.856 21.051 9.659 1.00 46.72 100 PRO A CA 1
ATOM 778 C C . PRO A 1 100 ? -36.333 20.647 11.050 1.00 46.72 100 PRO A C 1
ATOM 780 O O . PRO A 1 100 ? -37.038 19.654 11.219 1.00 46.72 100 PRO A O 1
ATOM 783 N N . ARG A 1 101 ? -35.930 21.414 12.060 1.00 46.66 101 ARG A N 1
ATOM 784 C CA . ARG A 1 101 ? -36.427 21.296 13.430 1.00 46.66 101 ARG A CA 1
ATOM 785 C C . ARG A 1 101 ? -37.953 21.514 13.402 1.00 46.66 101 ARG A C 1
ATOM 787 O O . ARG A 1 101 ? -38.364 22.622 13.055 1.00 46.66 101 ARG A O 1
ATOM 794 N N . PRO A 1 102 ? -38.805 20.528 13.748 1.00 44.50 102 PRO A N 1
ATOM 795 C CA . PRO A 1 102 ? -40.234 20.778 13.880 1.00 44.50 102 PRO A CA 1
ATOM 796 C C . PRO A 1 102 ? -40.427 21.710 15.074 1.00 44.50 102 PRO A C 1
ATOM 798 O O . PRO A 1 102 ? -40.044 21.388 16.201 1.00 44.50 102 PRO A O 1
ATOM 801 N N . VAL A 1 103 ? -40.962 22.898 14.821 1.00 53.66 103 VAL A N 1
ATOM 802 C CA . VAL A 1 103 ? -41.274 23.871 15.863 1.00 53.66 103 VAL A CA 1
ATOM 803 C C . VAL A 1 103 ? -42.633 23.496 16.446 1.00 53.66 103 VAL A C 1
ATOM 805 O O . VAL A 1 103 ? -43.658 23.865 15.890 1.00 53.66 103 VAL A O 1
ATOM 808 N N . HIS A 1 104 ? -42.656 22.780 17.570 1.00 39.84 104 HIS A N 1
ATOM 809 C CA . HIS A 1 104 ? -43.806 22.821 18.474 1.00 39.84 104 HIS A CA 1
ATOM 810 C C . HIS A 1 104 ? -43.358 22.824 19.939 1.00 39.84 104 HIS A C 1
ATOM 812 O O . HIS A 1 104 ? -42.461 22.061 20.308 1.00 39.84 104 HIS A O 1
ATOM 818 N N . PRO A 1 105 ? -43.948 23.693 20.783 1.00 55.59 105 PRO A N 1
ATOM 819 C CA . PRO A 1 105 ? -43.633 23.753 22.196 1.00 55.59 105 PRO A CA 1
ATOM 820 C C . PRO A 1 105 ? -44.511 22.780 22.990 1.00 55.59 105 PRO A C 1
ATOM 822 O O . PRO A 1 105 ? -45.656 22.519 22.627 1.00 55.59 105 PRO A O 1
ATOM 825 N N . SER A 1 106 ? -43.991 22.388 24.155 1.00 41.72 106 SER A N 1
ATOM 826 C CA . SER A 1 106 ? -44.653 21.717 25.289 1.00 41.72 106 SER A CA 1
ATOM 827 C C . SER A 1 106 ? -44.363 20.222 25.450 1.00 41.72 106 SER A C 1
ATOM 829 O O . SER A 1 106 ? -44.896 19.383 24.731 1.00 41.72 106 SER A O 1
ATOM 831 N N . ARG A 1 107 ? -43.636 19.927 26.541 1.00 33.69 107 ARG A N 1
ATOM 832 C CA . ARG A 1 107 ? -44.024 19.015 27.642 1.00 33.69 107 ARG A CA 1
ATOM 833 C C . ARG A 1 107 ? -42.904 18.039 28.051 1.00 33.69 107 ARG A C 1
ATOM 835 O O . ARG A 1 107 ? -42.561 17.103 27.347 1.00 33.69 107 ARG A O 1
ATOM 842 N N . THR A 1 108 ? -42.356 18.332 29.230 1.00 45.78 108 THR A N 1
ATOM 843 C CA . THR A 1 108 ? -41.645 17.491 30.217 1.00 45.78 108 THR A CA 1
ATOM 844 C C . THR A 1 108 ? -41.570 15.969 29.974 1.00 45.78 108 THR A C 1
ATOM 846 O O . THR A 1 108 ? -42.614 15.322 30.018 1.00 45.78 108 THR A O 1
ATOM 849 N N . ALA A 1 109 ? -40.347 15.412 29.864 1.00 43.06 109 ALA A N 1
ATOM 850 C CA . ALA A 1 109 ? -39.779 14.240 30.587 1.00 43.06 109 ALA A CA 1
ATOM 851 C C . ALA A 1 109 ? -38.512 13.679 29.861 1.00 43.06 109 ALA A C 1
ATOM 853 O O . ALA A 1 109 ? -38.144 14.200 28.811 1.00 43.06 109 ALA A O 1
ATOM 854 N N . PRO A 1 110 ? -37.764 12.731 30.467 1.00 44.94 110 PRO A N 1
ATOM 855 C CA . PRO A 1 110 ? -36.355 12.861 30.821 1.00 44.94 110 PRO A CA 1
ATOM 856 C C . PRO A 1 110 ? -35.356 12.680 29.663 1.00 44.94 110 PRO A C 1
ATOM 858 O O . PRO A 1 110 ? -35.559 11.946 28.698 1.00 44.94 110 PRO A O 1
ATOM 861 N N . SER A 1 111 ? -34.219 13.343 29.842 1.00 43.03 111 SER A N 1
ATOM 862 C CA . SER A 1 111 ? -33.009 13.345 29.022 1.00 43.03 111 SER A CA 1
ATOM 863 C C . SER A 1 111 ? -32.527 11.945 28.625 1.00 43.03 111 SER A C 1
ATOM 865 O O . SER A 1 111 ? -31.796 11.291 29.368 1.00 43.03 111 SER A O 1
ATOM 867 N N . THR A 1 112 ? -32.880 11.524 27.410 1.00 38.72 112 THR A N 1
ATOM 868 C CA . THR A 1 112 ? -32.131 10.500 26.676 1.00 38.72 112 THR A CA 1
ATOM 869 C C . THR A 1 112 ? -31.087 11.233 25.850 1.00 38.72 112 THR A C 1
ATOM 871 O O . THR A 1 112 ? -31.382 11.777 24.789 1.00 38.72 112 THR A O 1
ATOM 874 N N . THR A 1 113 ? -29.877 11.329 26.395 1.00 44.44 113 THR A N 1
ATOM 875 C CA . THR A 1 113 ? -28.706 11.856 25.694 1.00 44.44 113 THR A CA 1
ATOM 876 C C . THR A 1 113 ? -28.496 11.023 24.425 1.00 44.44 113 THR A C 1
ATOM 878 O O . THR A 1 113 ? -28.270 9.816 24.547 1.00 44.44 113 THR A O 1
ATOM 881 N N . PRO A 1 114 ? -28.590 11.601 23.212 1.00 41.06 114 PRO A N 1
ATOM 882 C CA . PRO A 1 114 ? -28.212 10.874 22.010 1.00 41.06 114 PRO A CA 1
ATOM 883 C C . PRO A 1 114 ? -26.719 10.523 22.112 1.00 41.06 114 PRO A C 1
ATOM 885 O O . PRO A 1 114 ? -25.941 11.352 22.600 1.00 41.06 114 PRO A O 1
ATOM 888 N N . PRO A 1 115 ? -26.292 9.313 21.707 1.00 47.78 115 PRO A N 1
ATOM 889 C CA . PRO A 1 115 ? -24.874 8.982 21.684 1.00 47.78 115 PRO A CA 1
ATOM 890 C C . PRO A 1 115 ? -24.141 10.030 20.831 1.00 47.78 115 PRO A C 1
ATOM 892 O O . PRO A 1 115 ? -24.674 10.437 19.791 1.00 47.78 115 PRO A O 1
ATOM 895 N N . PRO A 1 116 ? -22.960 10.512 21.259 1.00 52.41 116 PRO A N 1
ATOM 896 C CA . PRO A 1 116 ? -22.209 11.468 20.464 1.00 52.41 116 PRO A CA 1
ATOM 897 C C . PRO A 1 116 ? -21.950 10.869 19.074 1.00 52.41 116 PRO A C 1
ATOM 899 O O . PRO A 1 116 ? -21.732 9.655 18.968 1.00 52.41 116 PRO A O 1
ATOM 902 N N . PRO A 1 117 ? -21.989 11.691 18.006 1.00 46.66 117 PRO A N 1
ATOM 903 C CA . PRO A 1 117 ? -21.638 11.231 16.670 1.00 46.66 117 PRO A CA 1
ATOM 904 C C . PRO A 1 117 ? -20.266 10.571 16.754 1.00 46.66 117 PRO A C 1
ATOM 906 O O . PRO A 1 117 ? -19.408 11.066 17.479 1.00 46.66 117 PRO A O 1
ATOM 909 N N . SER A 1 118 ? -20.073 9.445 16.065 1.00 45.12 118 SER A N 1
ATOM 910 C CA . SER A 1 118 ? -18.782 8.766 15.973 1.00 45.12 118 SER A CA 1
ATOM 911 C C . SER A 1 118 ? -17.739 9.736 15.421 1.00 45.12 118 SER A C 1
ATOM 913 O O . SER A 1 118 ? -17.535 9.847 14.214 1.00 45.12 118 SER A O 1
ATOM 915 N N . THR A 1 119 ? -17.104 10.484 16.318 1.00 46.94 119 THR A N 1
ATOM 916 C CA . THR A 1 119 ? -16.020 11.396 16.014 1.00 46.94 119 THR A CA 1
ATOM 917 C C . THR A 1 119 ? -14.843 10.500 15.693 1.00 46.94 119 THR A C 1
ATOM 919 O O . THR A 1 119 ? -14.145 10.024 16.586 1.00 46.94 119 THR A O 1
ATOM 922 N N . VAL A 1 120 ? -14.643 10.216 14.406 1.00 53.41 120 VAL A N 1
ATOM 923 C CA . VAL A 1 120 ? -13.322 9.813 13.931 1.00 53.41 120 VAL A CA 1
ATOM 924 C C . VAL A 1 120 ? -12.373 10.885 14.470 1.00 53.41 120 VAL A C 1
ATOM 926 O O . VAL A 1 120 ? -12.587 12.065 14.167 1.00 53.41 120 VAL A O 1
ATOM 929 N N . PRO A 1 121 ? -11.421 10.532 15.351 1.00 60.84 121 PRO A N 1
ATOM 930 C CA . PRO A 1 121 ? -10.557 11.522 15.966 1.00 60.84 121 PRO A CA 1
ATOM 931 C C . PRO A 1 121 ? -9.857 12.304 14.858 1.00 60.84 121 PRO A C 1
ATOM 933 O O . PRO A 1 121 ? -9.425 11.729 13.856 1.00 60.84 121 PRO A O 1
ATOM 936 N N . ALA A 1 122 ? -9.809 13.628 15.013 1.00 63.88 122 ALA A N 1
ATOM 937 C CA . ALA A 1 122 ? -9.099 14.489 14.081 1.00 63.88 122 ALA A CA 1
ATOM 938 C C . ALA A 1 122 ? -7.668 13.950 13.882 1.00 63.88 122 ALA A C 1
ATOM 940 O O . ALA A 1 122 ? -7.062 13.494 14.858 1.00 63.88 122 ALA A O 1
ATOM 941 N N . PRO A 1 123 ? -7.137 13.973 12.644 1.00 67.62 123 PRO A N 1
ATOM 942 C CA . PRO A 1 123 ? -5.832 13.395 12.351 1.00 67.62 123 PRO A CA 1
ATOM 943 C C . PRO A 1 123 ? -4.778 14.013 13.262 1.00 67.62 123 PRO A C 1
ATOM 945 O O . PRO A 1 123 ? -4.745 15.234 13.451 1.00 67.62 123 PRO A O 1
ATOM 948 N N . SER A 1 124 ? -3.923 13.168 13.833 1.00 78.81 124 SER A N 1
ATOM 949 C CA . SER A 1 124 ? -2.897 13.640 14.758 1.00 78.81 124 SER A CA 1
ATOM 950 C C . SER A 1 124 ? -1.888 14.542 14.029 1.00 78.81 124 SER A C 1
ATOM 952 O O . SER A 1 124 ? -1.732 14.491 12.804 1.00 78.81 124 SER A O 1
ATOM 954 N N . LYS A 1 125 ? -1.164 15.385 14.778 1.00 80.69 125 LYS A N 1
ATOM 955 C CA . LYS A 1 125 ? -0.100 16.239 14.216 1.00 80.69 125 LYS A CA 1
ATOM 956 C C . LYS A 1 125 ? 0.943 15.411 13.451 1.00 80.69 125 LYS A C 1
ATOM 958 O O . LYS A 1 125 ? 1.433 15.846 12.414 1.00 80.69 125 LYS A O 1
ATOM 963 N N . GLU A 1 126 ? 1.246 14.211 13.939 1.00 80.19 126 GLU A N 1
ATOM 964 C CA . GLU A 1 126 ? 2.176 13.270 13.308 1.00 80.19 126 GLU A CA 1
ATOM 965 C C . GLU A 1 126 ? 1.643 12.731 11.980 1.00 80.19 126 GLU A C 1
ATOM 967 O O . GLU A 1 126 ? 2.364 12.726 10.982 1.00 80.19 126 GLU A O 1
ATOM 972 N N . GLU A 1 127 ? 0.364 12.359 11.923 1.00 79.94 127 GLU A N 1
ATOM 973 C CA . GLU A 1 127 ? -0.270 11.927 10.678 1.00 79.94 127 GLU A CA 1
ATOM 974 C C . GLU A 1 127 ? -0.267 13.041 9.632 1.00 79.94 127 GLU A C 1
ATOM 976 O O . GLU A 1 127 ? 0.063 12.800 8.472 1.00 79.94 127 GLU A O 1
ATOM 981 N N . LEU A 1 128 ? -0.573 14.279 10.033 1.00 81.94 128 LEU A N 1
ATOM 982 C CA . LEU A 1 128 ? -0.500 15.445 9.149 1.00 81.94 128 LEU A CA 1
ATOM 983 C C . LEU A 1 128 ? 0.903 15.636 8.562 1.00 81.94 128 LEU A C 1
ATOM 985 O O . LEU A 1 128 ? 1.024 15.856 7.356 1.00 81.94 128 LEU A O 1
ATOM 989 N N . MET A 1 129 ? 1.952 15.499 9.376 1.00 84.75 129 MET A N 1
ATOM 990 C CA . MET A 1 129 ? 3.336 15.577 8.895 1.00 84.75 129 MET A CA 1
ATOM 991 C C . MET A 1 129 ? 3.664 14.460 7.896 1.00 84.75 129 MET A C 1
ATOM 993 O O . MET A 1 129 ? 4.288 14.728 6.867 1.00 84.75 129 MET A O 1
ATOM 997 N N . LEU A 1 130 ? 3.206 13.229 8.145 1.00 84.62 130 LEU A N 1
ATOM 998 C CA . LEU A 1 130 ? 3.392 12.111 7.215 1.00 84.62 130 LEU A CA 1
ATOM 999 C C . LEU A 1 130 ? 2.691 12.358 5.876 1.00 84.62 130 LEU A C 1
ATOM 1001 O O . LEU A 1 130 ? 3.278 12.101 4.828 1.00 84.62 130 LEU A O 1
ATOM 1005 N N . TYR A 1 131 ? 1.481 12.919 5.886 1.00 83.06 131 TYR A N 1
ATOM 1006 C CA . TYR A 1 131 ? 0.786 13.278 4.650 1.00 83.06 131 TYR A CA 1
ATOM 1007 C C . TYR A 1 131 ? 1.536 14.337 3.842 1.00 83.06 131 TYR A C 1
ATOM 1009 O O . TYR A 1 131 ? 1.706 14.163 2.639 1.00 83.06 131 TYR A O 1
ATOM 1017 N N . VAL A 1 132 ? 2.033 15.394 4.493 1.00 88.00 132 VAL A N 1
ATOM 1018 C CA . VAL A 1 132 ? 2.838 16.430 3.822 1.00 88.00 132 VAL A CA 1
ATOM 1019 C C . VAL A 1 132 ? 4.095 15.821 3.200 1.00 88.00 132 VAL A C 1
ATOM 1021 O O . VAL A 1 132 ? 4.444 16.133 2.060 1.00 88.00 132 VAL A O 1
ATOM 1024 N N . ARG A 1 133 ? 4.755 14.909 3.921 1.00 86.88 133 ARG A N 1
ATOM 1025 C CA . ARG A 1 133 ? 5.941 14.195 3.437 1.00 86.88 133 ARG A CA 1
ATOM 1026 C C . ARG A 1 133 ? 5.630 13.343 2.206 1.00 86.88 133 ARG A C 1
ATOM 1028 O O . ARG A 1 133 ? 6.341 13.430 1.210 1.00 86.88 133 ARG A O 1
ATOM 1035 N N . ILE A 1 134 ? 4.545 12.573 2.253 1.00 87.31 134 ILE A N 1
ATOM 1036 C CA . ILE A 1 134 ? 4.075 11.755 1.129 1.00 87.31 134 ILE A CA 1
ATOM 1037 C C . ILE A 1 134 ? 3.744 12.631 -0.086 1.00 87.31 134 ILE A C 1
ATOM 1039 O O . ILE A 1 134 ? 4.145 12.310 -1.205 1.00 87.31 134 ILE A O 1
ATOM 1043 N N . ASP A 1 135 ? 3.042 13.748 0.119 1.00 87.75 135 ASP A N 1
ATOM 1044 C CA . ASP A 1 135 ? 2.680 14.669 -0.960 1.00 87.75 135 ASP A CA 1
ATOM 1045 C C . ASP A 1 135 ? 3.915 15.278 -1.630 1.00 87.75 135 ASP A C 1
ATOM 1047 O O . ASP A 1 135 ? 3.952 15.367 -2.860 1.00 87.75 135 ASP A O 1
ATOM 1051 N N . LYS A 1 136 ? 4.941 15.635 -0.848 1.00 91.44 136 LYS A N 1
ATOM 1052 C CA . LYS A 1 136 ? 6.223 16.124 -1.369 1.00 91.44 136 LYS A CA 1
ATOM 1053 C C . LYS A 1 136 ? 6.882 15.087 -2.279 1.00 91.44 136 LYS A C 1
ATOM 1055 O O . LYS A 1 136 ? 7.151 15.375 -3.442 1.00 91.44 136 LYS A O 1
ATOM 1060 N N . VAL A 1 137 ? 7.068 13.864 -1.781 1.00 87.19 137 VAL A N 1
ATOM 1061 C CA . VAL A 1 137 ? 7.728 12.790 -2.540 1.00 87.19 137 VAL A CA 1
ATOM 1062 C C . VAL A 1 137 ? 6.944 12.436 -3.803 1.00 87.19 137 VAL A C 1
ATOM 1064 O O . VAL A 1 137 ? 7.535 12.187 -4.851 1.00 87.19 137 VAL A O 1
ATOM 1067 N N . ARG A 1 138 ? 5.608 12.474 -3.751 1.00 90.12 138 ARG A N 1
ATOM 1068 C CA . ARG A 1 138 ? 4.760 12.280 -4.932 1.00 90.12 138 ARG A CA 1
ATOM 1069 C C . ARG A 1 138 ? 5.029 13.333 -6.011 1.00 90.12 138 ARG A C 1
ATOM 1071 O O . ARG A 1 138 ? 5.093 12.991 -7.191 1.00 90.12 138 ARG A O 1
ATOM 1078 N N . ILE A 1 139 ? 5.130 14.606 -5.626 1.00 89.75 139 ILE A N 1
ATOM 1079 C CA . ILE A 1 139 ? 5.409 15.708 -6.560 1.00 89.75 139 ILE A CA 1
ATOM 1080 C C . ILE A 1 139 ? 6.785 15.509 -7.201 1.00 89.75 139 ILE A C 1
ATOM 1082 O O . ILE A 1 139 ? 6.910 15.609 -8.422 1.00 89.75 139 ILE A O 1
ATOM 1086 N N . ASP A 1 140 ? 7.785 15.154 -6.396 1.00 87.88 140 ASP A N 1
ATOM 1087 C CA . ASP A 1 140 ? 9.143 14.903 -6.875 1.00 87.88 140 ASP A CA 1
ATOM 1088 C C . ASP A 1 140 ? 9.188 13.706 -7.839 1.00 87.88 140 ASP A C 1
ATOM 1090 O O . ASP A 1 140 ? 9.729 13.818 -8.941 1.00 87.88 140 ASP A O 1
ATOM 1094 N N . LEU A 1 141 ? 8.521 12.597 -7.502 1.00 84.69 141 LEU A N 1
ATOM 1095 C CA . LEU A 1 141 ? 8.382 11.434 -8.385 1.00 84.69 141 LEU A CA 1
ATOM 1096 C C . LEU A 1 141 ? 7.727 11.806 -9.718 1.00 84.69 141 LEU A C 1
ATOM 1098 O O . LEU A 1 141 ? 8.258 11.457 -10.771 1.00 84.69 141 LEU A O 1
ATOM 1102 N N . ARG A 1 142 ? 6.623 12.566 -9.701 1.00 86.94 142 ARG A N 1
ATOM 1103 C CA . ARG A 1 142 ? 5.953 13.032 -10.930 1.00 86.94 142 ARG A CA 1
ATOM 1104 C C . ARG A 1 142 ? 6.842 13.915 -11.802 1.00 86.94 142 ARG A C 1
ATOM 1106 O O . ARG A 1 142 ? 6.637 13.960 -13.011 1.00 86.94 142 ARG A O 1
ATOM 1113 N N . ARG A 1 143 ? 7.820 14.607 -11.218 1.00 89.56 143 ARG A N 1
ATOM 1114 C CA . ARG A 1 143 ? 8.769 15.445 -11.958 1.00 89.56 143 ARG A CA 1
ATOM 1115 C C . ARG A 1 143 ? 9.921 14.638 -12.558 1.00 89.56 143 ARG A C 1
ATOM 1117 O O . ARG A 1 143 ? 10.366 14.948 -13.661 1.00 89.56 143 ARG A O 1
ATOM 1124 N N . VAL A 1 144 ? 10.424 13.640 -11.832 1.00 85.31 144 VAL A N 1
ATOM 1125 C CA . VAL A 1 144 ? 11.611 12.861 -12.225 1.00 85.31 144 VAL A CA 1
ATOM 1126 C C . VAL A 1 144 ? 11.258 11.738 -13.200 1.00 85.31 144 VAL A C 1
ATOM 1128 O O . VAL A 1 144 ? 11.990 11.523 -14.164 1.00 85.31 144 VAL A O 1
ATOM 1131 N N . LEU A 1 145 ? 10.119 11.067 -13.006 1.00 85.69 145 LEU A N 1
ATOM 1132 C CA . LEU A 1 145 ? 9.687 9.935 -13.833 1.00 85.69 145 LEU A CA 1
ATOM 1133 C C . LEU A 1 145 ? 9.658 10.249 -15.341 1.00 85.69 145 LEU A C 1
ATOM 1135 O O . LEU A 1 145 ? 10.284 9.503 -16.091 1.00 85.69 145 LEU A O 1
ATOM 1139 N N . PRO A 1 146 ? 9.031 11.347 -15.814 1.00 86.88 146 PRO A N 1
ATOM 1140 C CA . PRO A 1 146 ? 9.009 11.664 -17.243 1.00 86.88 146 PRO A CA 1
ATOM 1141 C C . PRO A 1 146 ? 10.404 11.883 -17.839 1.00 86.88 146 PRO A C 1
ATOM 1143 O O . PRO A 1 146 ? 10.656 11.501 -18.975 1.00 86.88 146 PRO A O 1
ATOM 1146 N N . ARG A 1 147 ? 11.336 12.457 -17.064 1.00 84.25 147 ARG A N 1
ATOM 1147 C CA . ARG A 1 147 ? 12.720 12.690 -17.509 1.00 84.25 147 ARG A CA 1
ATOM 1148 C C . ARG A 1 147 ? 13.511 11.391 -17.617 1.00 84.25 147 ARG A C 1
ATOM 1150 O O . ARG A 1 147 ? 14.254 11.204 -18.574 1.00 84.25 147 ARG A O 1
ATOM 1157 N N . ALA A 1 148 ? 13.335 10.497 -16.647 1.00 79.00 148 ALA A N 1
ATOM 1158 C CA . ALA A 1 148 ? 13.960 9.182 -16.660 1.00 79.00 148 ALA A CA 1
ATOM 1159 C C . ALA A 1 148 ? 13.452 8.322 -17.828 1.00 79.00 148 ALA A C 1
ATOM 1161 O O . ALA A 1 148 ? 14.255 7.682 -18.501 1.00 79.00 148 ALA A O 1
ATOM 1162 N N . VAL A 1 149 ? 12.143 8.360 -18.102 1.00 85.19 149 VAL A N 1
ATOM 1163 C CA . VAL A 1 149 ? 11.528 7.653 -19.236 1.00 85.19 149 VAL A CA 1
ATOM 1164 C C . VAL A 1 149 ? 12.020 8.216 -20.570 1.00 85.19 149 VAL A C 1
ATOM 1166 O O . VAL A 1 149 ? 12.476 7.444 -21.407 1.00 85.19 149 VAL A O 1
ATOM 1169 N N . ALA A 1 150 ? 12.034 9.541 -20.742 1.00 85.12 150 ALA A N 1
ATOM 1170 C CA . ALA A 1 150 ? 12.525 10.164 -21.973 1.00 85.12 150 ALA A CA 1
ATOM 1171 C C . ALA A 1 150 ? 13.993 9.801 -22.271 1.00 85.12 150 ALA A C 1
ATOM 1173 O O . ALA A 1 150 ? 14.330 9.441 -23.396 1.00 85.12 150 ALA A O 1
ATOM 1174 N N . ALA A 1 151 ? 14.862 9.817 -21.253 1.00 80.25 151 ALA A N 1
ATOM 1175 C CA . ALA A 1 151 ? 16.263 9.418 -21.409 1.00 80.25 151 ALA A CA 1
ATOM 1176 C C . ALA A 1 151 ? 16.418 7.933 -21.799 1.00 80.25 151 ALA A C 1
ATOM 1178 O O . ALA A 1 151 ? 17.327 7.570 -22.545 1.00 80.25 151 ALA A O 1
ATOM 1179 N N . MET A 1 152 ? 15.531 7.072 -21.297 1.00 80.50 152 MET A N 1
ATOM 1180 C CA . MET A 1 152 ? 15.515 5.642 -21.603 1.00 80.50 152 MET A CA 1
ATOM 1181 C C . MET A 1 152 ? 15.069 5.363 -23.050 1.00 80.50 152 MET A C 1
ATOM 1183 O O . MET A 1 152 ? 15.612 4.458 -23.686 1.00 80.50 152 MET A O 1
ATOM 1187 N N . GLU A 1 153 ? 14.112 6.137 -23.570 1.00 80.44 153 GLU A N 1
ATOM 1188 C CA . GLU A 1 153 ? 13.616 6.039 -24.951 1.00 80.44 153 GLU A CA 1
ATOM 1189 C C . GLU A 1 153 ? 14.645 6.543 -25.976 1.00 80.44 153 GLU A C 1
ATOM 1191 O O . GLU A 1 153 ? 14.862 5.893 -26.998 1.00 80.44 153 GLU A O 1
ATOM 1196 N N . GLU A 1 154 ? 15.355 7.636 -25.676 1.00 77.94 154 GLU A N 1
ATOM 1197 C CA . GLU A 1 154 ? 16.403 8.202 -26.544 1.00 77.94 154 GLU A CA 1
ATOM 1198 C C . GLU A 1 154 ? 17.529 7.193 -26.837 1.00 77.94 154 GLU A C 1
ATOM 1200 O O . GLU A 1 154 ? 18.031 7.105 -27.958 1.00 77.94 154 GLU A O 1
ATOM 1205 N N . SER A 1 155 ? 17.891 6.373 -25.847 1.00 69.94 155 SER A N 1
ATOM 1206 C CA . SER A 1 155 ? 18.925 5.344 -25.997 1.00 69.94 155 SER A CA 1
ATOM 1207 C C . SER A 1 155 ? 18.496 4.156 -26.859 1.00 69.94 155 SER A C 1
ATOM 1209 O O . SER A 1 155 ? 19.366 3.472 -27.389 1.00 69.94 155 SER A O 1
ATOM 1211 N N . GLY A 1 156 ? 17.194 3.891 -27.002 1.00 60.84 156 GLY A N 1
ATOM 1212 C CA . GLY A 1 156 ? 16.688 2.787 -27.824 1.00 60.84 156 GLY A CA 1
ATOM 1213 C C . GLY A 1 156 ? 16.806 3.043 -29.329 1.00 60.84 156 GLY A C 1
ATOM 1214 O O . GLY A 1 156 ? 16.876 2.096 -30.106 1.00 60.84 156 GLY A O 1
ATOM 1215 N N . ASN A 1 157 ? 16.885 4.311 -29.744 1.00 59.72 157 ASN A N 1
ATOM 1216 C CA . ASN A 1 157 ? 16.965 4.697 -31.156 1.00 59.72 157 ASN A CA 1
ATOM 1217 C C . ASN A 1 157 ? 18.383 4.635 -31.751 1.00 59.72 157 ASN A C 1
ATOM 1219 O O . ASN A 1 157 ? 18.525 4.710 -32.969 1.00 59.72 157 ASN A O 1
ATOM 1223 N N . LEU A 1 158 ? 19.429 4.497 -30.928 1.00 59.09 158 LEU A N 1
ATOM 1224 C CA . LEU A 1 158 ? 20.827 4.528 -31.383 1.00 59.09 158 LEU A CA 1
ATOM 1225 C C . LEU A 1 158 ? 21.373 3.152 -31.816 1.00 59.09 158 LEU A C 1
ATOM 1227 O O . LEU A 1 158 ? 22.351 3.102 -32.553 1.00 59.09 158 LEU A O 1
ATOM 1231 N N . ASP A 1 159 ? 20.727 2.047 -31.428 1.00 56.06 159 ASP A N 1
ATOM 1232 C CA . ASP A 1 159 ? 21.201 0.668 -31.675 1.00 56.06 159 ASP A CA 1
ATOM 1233 C C . ASP A 1 159 ? 20.599 0.004 -32.943 1.00 56.06 159 ASP A C 1
ATOM 1235 O O . ASP A 1 159 ? 20.757 -1.195 -33.180 1.00 56.06 159 ASP A O 1
ATOM 1239 N N . GLY A 1 160 ? 19.894 0.761 -33.793 1.00 53.16 160 GLY A N 1
ATOM 1240 C CA . GLY A 1 160 ? 19.102 0.231 -34.918 1.00 53.16 160 GLY A CA 1
ATOM 1241 C C . GLY A 1 160 ? 19.846 -0.105 -36.227 1.00 53.16 160 GLY A C 1
ATOM 1242 O O . GLY A 1 160 ? 19.184 -0.397 -37.220 1.00 53.16 160 GLY A O 1
ATOM 1243 N N . GLY A 1 161 ? 21.182 -0.042 -36.274 1.00 50.41 161 GLY A N 1
ATOM 1244 C CA . GLY A 1 161 ? 21.934 0.103 -37.535 1.00 50.41 161 GLY A CA 1
ATOM 1245 C C . GLY A 1 161 ? 22.303 -1.150 -38.351 1.00 50.41 161 GLY A C 1
ATOM 1246 O O . GLY A 1 161 ? 22.248 -1.081 -39.573 1.00 50.41 161 GLY A O 1
ATOM 1247 N N . GLU A 1 162 ? 22.689 -2.293 -37.762 1.00 49.94 162 GLU A N 1
ATOM 1248 C CA . GLU A 1 162 ? 23.500 -3.276 -38.535 1.00 49.94 162 GLU A CA 1
ATOM 1249 C C . GLU A 1 162 ? 23.194 -4.779 -38.327 1.00 49.94 162 GLU A C 1
ATOM 1251 O O . GLU A 1 162 ? 23.969 -5.642 -38.730 1.00 49.94 162 GLU A O 1
ATOM 1256 N N . GLY A 1 163 ? 22.045 -5.150 -37.744 1.00 50.72 163 GLY A N 1
ATOM 1257 C CA . GLY A 1 163 ? 21.788 -6.541 -37.310 1.00 50.72 163 GLY A CA 1
ATOM 1258 C C . GLY A 1 163 ? 20.463 -7.187 -37.736 1.00 50.72 163 GLY A C 1
ATOM 1259 O O . GLY A 1 163 ? 20.026 -8.137 -37.084 1.00 50.72 163 GLY A O 1
ATOM 1260 N N . SER A 1 164 ? 19.792 -6.684 -38.776 1.00 55.25 164 SER A N 1
ATOM 1261 C CA . SER A 1 164 ? 18.342 -6.869 -39.004 1.00 55.25 164 SER A CA 1
ATOM 1262 C C . SER A 1 164 ? 17.817 -8.324 -38.964 1.00 55.25 164 SER A C 1
ATOM 1264 O O . SER A 1 164 ? 16.802 -8.589 -38.324 1.00 55.25 164 SER A O 1
ATOM 1266 N N . SER A 1 165 ? 18.517 -9.321 -39.521 1.00 52.62 165 SER A N 1
ATOM 1267 C CA . SER A 1 165 ? 18.001 -10.711 -39.547 1.00 52.62 165 SER A CA 1
ATOM 1268 C C . SER A 1 165 ? 18.277 -11.531 -38.274 1.00 52.62 165 SER A C 1
ATOM 1270 O O . SER A 1 165 ? 17.427 -12.310 -37.841 1.00 52.62 165 SER A O 1
ATOM 1272 N N . ARG A 1 166 ? 19.432 -11.344 -37.617 1.00 52.72 166 ARG A N 1
ATOM 1273 C CA . ARG A 1 166 ? 19.761 -12.041 -36.353 1.00 52.72 166 ARG A CA 1
ATOM 1274 C C . ARG A 1 166 ? 19.085 -11.371 -35.152 1.00 52.72 166 ARG A C 1
ATOM 1276 O O . ARG A 1 166 ? 18.688 -12.050 -34.205 1.00 52.72 166 ARG A O 1
ATOM 1283 N N . SER A 1 167 ? 18.892 -10.054 -35.231 1.00 59.09 167 SER A N 1
ATOM 1284 C CA . SER A 1 167 ? 18.182 -9.255 -34.233 1.00 59.09 167 SER A CA 1
ATOM 1285 C C . SER A 1 167 ? 16.670 -9.502 -34.263 1.00 59.09 167 SER A C 1
ATOM 1287 O O . SER A 1 167 ? 16.076 -9.633 -33.198 1.00 59.09 167 SER A O 1
ATOM 1289 N N . ALA A 1 168 ? 16.042 -9.699 -35.433 1.00 67.00 168 ALA A N 1
ATOM 1290 C CA . ALA A 1 168 ? 14.619 -10.064 -35.531 1.00 67.00 168 ALA A CA 1
ATOM 1291 C C . ALA A 1 168 ? 14.303 -11.431 -34.889 1.00 67.00 168 ALA A C 1
ATOM 1293 O O . ALA A 1 168 ? 13.312 -11.586 -34.177 1.00 67.00 168 ALA A O 1
ATOM 1294 N N . ALA A 1 169 ? 15.173 -12.428 -35.080 1.00 68.31 169 ALA A N 1
ATOM 1295 C CA . ALA A 1 169 ? 15.018 -13.735 -34.440 1.00 68.31 169 ALA A CA 1
ATOM 1296 C C . ALA A 1 169 ? 15.238 -13.664 -32.915 1.00 68.31 169 ALA A C 1
ATOM 1298 O O . ALA A 1 169 ? 14.479 -14.266 -32.152 1.00 68.31 169 ALA A O 1
ATOM 1299 N N . SER A 1 170 ? 16.233 -12.888 -32.469 1.00 61.22 170 SER A N 1
ATOM 1300 C CA . SER A 1 170 ? 16.510 -12.641 -31.047 1.00 61.22 170 SER A CA 1
ATOM 1301 C C . SER A 1 170 ? 15.379 -11.863 -30.362 1.00 61.22 170 SER A C 1
ATOM 1303 O O . SER A 1 170 ? 14.921 -12.252 -29.290 1.00 61.22 170 SER A O 1
ATOM 1305 N N . THR A 1 171 ? 14.839 -10.826 -31.008 1.00 67.94 171 THR A N 1
ATOM 1306 C CA . THR A 1 171 ? 13.684 -10.060 -30.510 1.00 67.94 171 THR A CA 1
ATOM 1307 C C . THR A 1 171 ? 12.403 -10.887 -30.521 1.00 67.94 171 THR A C 1
ATOM 1309 O O . THR A 1 171 ? 11.644 -10.815 -29.561 1.00 67.94 171 THR A O 1
ATOM 1312 N N . ALA A 1 172 ? 12.178 -11.751 -31.515 1.00 73.44 172 ALA A N 1
ATOM 1313 C CA . ALA A 1 172 ? 11.057 -12.692 -31.499 1.00 73.44 172 ALA A CA 1
ATOM 1314 C C . ALA A 1 172 ? 11.183 -13.731 -30.368 1.00 73.44 172 ALA A C 1
ATOM 1316 O O . ALA A 1 172 ? 10.187 -14.081 -29.732 1.00 73.44 172 ALA A O 1
ATOM 1317 N N . ALA A 1 173 ? 12.393 -14.220 -30.081 1.00 70.25 173 ALA A N 1
ATOM 1318 C CA . ALA A 1 173 ? 12.648 -15.106 -28.945 1.00 70.25 173 ALA A CA 1
ATOM 1319 C C . ALA A 1 173 ? 12.468 -14.379 -27.600 1.00 70.25 173 ALA A C 1
ATOM 1321 O O . ALA A 1 173 ? 11.824 -14.915 -26.699 1.00 70.25 173 ALA A O 1
ATOM 1322 N N . ALA A 1 174 ? 12.949 -13.138 -27.489 1.00 71.19 174 ALA A N 1
ATOM 1323 C CA . ALA A 1 174 ? 12.757 -12.289 -26.318 1.00 71.19 174 ALA A CA 1
ATOM 1324 C C . ALA A 1 174 ? 11.275 -11.952 -26.095 1.00 71.19 174 ALA A C 1
ATOM 1326 O O . ALA A 1 174 ? 10.801 -12.043 -24.969 1.00 71.19 174 ALA A O 1
ATOM 1327 N N . LEU A 1 175 ? 10.514 -11.661 -27.154 1.00 75.12 175 LEU A N 1
ATOM 1328 C CA . LEU A 1 175 ? 9.068 -11.439 -27.086 1.00 75.12 175 LEU A CA 1
ATOM 1329 C C . LEU A 1 175 ? 8.318 -12.697 -26.655 1.00 75.12 175 LEU A C 1
ATOM 1331 O O . LEU A 1 175 ? 7.424 -12.601 -25.820 1.00 75.12 175 LEU A O 1
ATOM 1335 N N . ARG A 1 176 ? 8.684 -13.884 -27.156 1.00 80.12 176 ARG A N 1
ATOM 1336 C CA . ARG A 1 176 ? 8.097 -15.148 -26.674 1.00 80.12 176 ARG A CA 1
ATOM 1337 C C . ARG A 1 176 ? 8.428 -15.398 -25.207 1.00 80.12 176 ARG A C 1
ATOM 1339 O O . ARG A 1 176 ? 7.535 -15.764 -24.450 1.00 80.12 176 ARG A O 1
ATOM 1346 N N . SER A 1 177 ? 9.674 -15.154 -24.803 1.00 73.94 177 SER A N 1
ATOM 1347 C CA . SER A 1 177 ? 10.102 -15.262 -23.407 1.00 73.94 177 SER A CA 1
ATOM 1348 C C . SER A 1 177 ? 9.329 -14.289 -22.517 1.00 73.94 177 SER A C 1
ATOM 1350 O O . SER A 1 177 ? 8.813 -14.697 -21.484 1.00 73.94 177 SER A O 1
ATOM 1352 N N . LEU A 1 178 ? 9.138 -13.045 -22.963 1.00 82.12 178 LEU A N 1
ATOM 1353 C CA . LEU A 1 178 ? 8.420 -11.994 -22.242 1.00 82.12 178 LEU A CA 1
ATOM 1354 C C . LEU A 1 178 ? 6.909 -12.242 -22.187 1.00 82.12 178 LEU A C 1
ATOM 1356 O O . LEU A 1 178 ? 6.289 -12.012 -21.153 1.00 82.12 178 LEU A O 1
ATOM 1360 N N . LEU A 1 179 ? 6.299 -12.753 -23.258 1.00 80.81 179 LEU A N 1
ATOM 1361 C CA . LEU A 1 179 ? 4.907 -13.210 -23.246 1.00 80.81 179 LEU A CA 1
ATOM 1362 C C . LEU A 1 179 ? 4.730 -14.400 -22.301 1.00 80.81 179 LEU A C 1
ATOM 1364 O O . LEU A 1 179 ? 3.745 -14.449 -21.565 1.00 80.81 179 LEU A O 1
ATOM 1368 N N . HIS A 1 180 ? 5.703 -15.311 -22.261 1.00 85.81 180 HIS A N 1
ATOM 1369 C CA . HIS A 1 180 ? 5.721 -16.413 -21.310 1.00 85.81 180 HIS A CA 1
ATOM 1370 C C . HIS A 1 180 ? 5.845 -15.899 -19.867 1.00 85.81 180 HIS A C 1
ATOM 1372 O O . HIS A 1 180 ? 5.014 -16.259 -19.033 1.00 85.81 180 HIS A O 1
ATOM 1378 N N . THR A 1 181 ? 6.777 -14.984 -19.565 1.00 84.00 181 THR A N 1
ATOM 1379 C CA . THR A 1 181 ? 6.883 -14.373 -18.225 1.00 84.00 181 THR A CA 1
ATOM 1380 C C . THR A 1 181 ? 5.622 -13.600 -17.867 1.00 84.00 181 THR A C 1
ATOM 1382 O O . THR A 1 181 ? 5.126 -13.732 -16.757 1.00 84.00 181 THR A O 1
ATOM 1385 N N . ARG A 1 182 ? 5.035 -12.848 -18.803 1.00 80.94 182 ARG A N 1
ATOM 1386 C CA . ARG A 1 182 ? 3.765 -12.141 -18.590 1.00 80.94 182 ARG A CA 1
ATOM 1387 C C . ARG A 1 182 ? 2.630 -13.111 -18.271 1.00 80.94 182 ARG A C 1
ATOM 1389 O O . ARG A 1 182 ? 1.835 -12.836 -17.376 1.00 80.94 182 ARG A O 1
ATOM 1396 N N . SER A 1 183 ? 2.555 -14.238 -18.976 1.00 79.88 183 SER A N 1
ATOM 1397 C CA . SER A 1 183 ? 1.553 -15.271 -18.708 1.00 79.88 183 SER A CA 1
ATOM 1398 C C . SER A 1 183 ? 1.749 -15.890 -17.320 1.00 79.88 183 SER A C 1
ATOM 1400 O O . SER A 1 183 ? 0.788 -15.992 -16.559 1.00 79.88 183 SER A O 1
ATOM 1402 N N . MET A 1 184 ? 2.995 -16.172 -16.932 1.00 86.19 184 MET A N 1
ATOM 1403 C CA . MET A 1 184 ? 3.349 -16.705 -15.618 1.00 86.19 184 MET A CA 1
ATOM 1404 C C . MET A 1 184 ? 3.018 -15.713 -14.498 1.00 86.19 184 MET A C 1
ATOM 1406 O O . MET A 1 184 ? 2.321 -16.071 -13.552 1.00 86.19 184 MET A O 1
ATOM 1410 N N . LEU A 1 185 ? 3.410 -14.447 -14.653 1.00 82.06 185 LEU A N 1
ATOM 1411 C CA . LEU A 1 185 ? 3.085 -13.372 -13.715 1.00 82.06 185 LEU A CA 1
ATOM 1412 C C . LEU A 1 185 ? 1.575 -13.146 -13.607 1.00 82.06 185 LEU A C 1
ATOM 1414 O O . LEU A 1 185 ? 1.079 -12.861 -12.525 1.00 82.06 185 LEU A O 1
ATOM 1418 N N . SER A 1 186 ? 0.813 -13.309 -14.694 1.00 82.38 186 SER A N 1
ATOM 1419 C CA . SER A 1 186 ? -0.651 -13.214 -14.634 1.00 82.38 186 SER A CA 1
ATOM 1420 C C . SER A 1 186 ? -1.271 -14.343 -13.806 1.00 82.38 186 SER A C 1
ATOM 1422 O O . SER A 1 186 ? -2.227 -14.113 -13.068 1.00 82.38 186 SER A O 1
ATOM 1424 N N . VAL A 1 187 ? -0.703 -15.551 -13.877 1.00 87.12 187 VAL A N 1
ATOM 1425 C CA . VAL A 1 187 ? -1.130 -16.691 -13.059 1.00 87.12 187 VAL A CA 1
ATOM 1426 C C . VAL A 1 187 ? -0.744 -16.468 -11.599 1.00 87.12 187 VAL A C 1
ATOM 1428 O O . VAL A 1 187 ? -1.542 -16.762 -10.715 1.00 87.12 187 VAL A O 1
ATOM 1431 N N . GLU A 1 188 ? 0.440 -15.919 -11.331 1.00 84.56 188 GLU A N 1
ATOM 1432 C CA . GLU A 1 188 ? 0.863 -15.560 -9.974 1.00 84.56 188 GLU A CA 1
ATOM 1433 C C . GLU A 1 188 ? 0.005 -14.448 -9.371 1.00 84.56 188 GLU A C 1
ATOM 1435 O O . GLU A 1 188 ? -0.465 -14.602 -8.248 1.00 84.56 188 GLU A O 1
ATOM 1440 N N . LEU A 1 189 ? -0.299 -13.391 -10.126 1.00 79.69 189 LEU A N 1
ATOM 1441 C CA . LEU A 1 189 ? -1.235 -12.348 -9.700 1.00 79.69 189 LEU A CA 1
ATOM 1442 C C . LEU A 1 189 ? -2.614 -12.929 -9.404 1.00 79.69 189 LEU A C 1
ATOM 1444 O O . LEU A 1 189 ? -3.198 -12.616 -8.373 1.00 79.69 189 LEU A O 1
ATOM 1448 N N . LYS A 1 190 ? -3.103 -13.838 -10.253 1.00 83.56 190 LYS A N 1
ATOM 1449 C CA . LYS A 1 190 ? -4.385 -14.505 -10.028 1.00 83.56 190 LYS A CA 1
ATOM 1450 C C . LYS A 1 190 ? -4.363 -15.347 -8.754 1.00 83.56 190 LYS A C 1
ATOM 1452 O O . LYS A 1 190 ? -5.325 -15.300 -8.005 1.00 83.56 190 LYS A O 1
ATOM 1457 N N . LYS A 1 191 ? -3.264 -16.057 -8.468 1.00 87.69 191 LYS A N 1
ATOM 1458 C CA . LYS A 1 191 ? -3.068 -16.789 -7.202 1.00 87.69 191 LYS A CA 1
ATOM 1459 C C . LYS A 1 191 ? -3.022 -15.849 -5.997 1.00 87.69 191 LYS A C 1
ATOM 1461 O O . LYS A 1 191 ? -3.588 -16.183 -4.959 1.00 87.69 191 LYS A O 1
ATOM 1466 N N . MET A 1 192 ? -2.361 -14.697 -6.121 1.00 73.62 192 MET A N 1
ATOM 1467 C CA . MET A 1 192 ? -2.329 -13.683 -5.067 1.00 73.62 192 MET A CA 1
ATOM 1468 C C . MET A 1 192 ? -3.718 -13.100 -4.820 1.00 73.62 192 MET A C 1
ATOM 1470 O O . MET A 1 192 ? -4.095 -12.982 -3.663 1.00 73.62 192 MET A O 1
ATOM 1474 N N . ASP A 1 193 ? -4.505 -12.821 -5.858 1.00 73.00 193 ASP A N 1
ATOM 1475 C CA . ASP A 1 193 ? -5.899 -12.388 -5.708 1.00 73.00 193 ASP A CA 1
ATOM 1476 C C . ASP A 1 193 ? -6.739 -13.448 -4.992 1.00 73.00 193 ASP A C 1
ATOM 1478 O O . ASP A 1 193 ? -7.486 -13.111 -4.075 1.00 73.00 193 ASP A O 1
ATOM 1482 N N . THR A 1 194 ? -6.580 -14.737 -5.319 1.00 79.31 194 THR A N 1
ATOM 1483 C CA . THR A 1 194 ? -7.277 -15.805 -4.586 1.00 79.31 194 THR A CA 1
ATOM 1484 C C . THR A 1 194 ? -6.825 -15.885 -3.129 1.00 79.31 194 THR A C 1
ATOM 1486 O O . THR A 1 194 ? -7.653 -16.081 -2.242 1.00 79.31 194 THR A O 1
ATOM 1489 N N . ALA A 1 195 ? -5.529 -15.709 -2.857 1.00 74.81 195 ALA A N 1
ATOM 1490 C CA . ALA A 1 195 ? -4.993 -15.693 -1.498 1.00 74.81 195 ALA A CA 1
ATOM 1491 C C . ALA A 1 195 ? -5.487 -14.472 -0.705 1.00 74.81 195 ALA A C 1
ATOM 1493 O O . ALA A 1 195 ? -5.875 -14.611 0.450 1.00 74.81 195 ALA A O 1
ATOM 1494 N N . VAL A 1 196 ? -5.542 -13.292 -1.326 1.00 77.25 196 VAL A N 1
ATOM 1495 C CA . VAL A 1 196 ? -6.091 -12.062 -0.740 1.00 77.25 196 VAL A CA 1
ATOM 1496 C C . VAL A 1 196 ? -7.585 -12.210 -0.484 1.00 77.25 196 VAL A C 1
ATOM 1498 O O . VAL A 1 196 ? -8.052 -11.817 0.579 1.00 77.25 196 VAL A O 1
ATOM 1501 N N . HIS A 1 197 ? -8.332 -12.828 -1.397 1.00 77.75 197 HIS A N 1
ATOM 1502 C CA . HIS A 1 197 ? -9.747 -13.123 -1.193 1.00 77.75 197 HIS A CA 1
ATOM 1503 C C . HIS A 1 197 ? -9.954 -14.128 -0.049 1.00 77.75 197 HIS A C 1
ATOM 1505 O O . HIS A 1 197 ? -10.833 -13.941 0.788 1.00 77.75 197 HIS A O 1
ATOM 1511 N N . GLY A 1 198 ? -9.084 -15.138 0.061 1.00 75.00 198 GLY A N 1
ATOM 1512 C CA . GLY A 1 198 ? -9.044 -16.060 1.198 1.00 75.00 198 GLY A CA 1
ATOM 1513 C C . GLY A 1 198 ? -8.700 -15.372 2.524 1.00 75.00 198 GLY A C 1
ATOM 1514 O O . GLY A 1 198 ? -9.293 -15.686 3.554 1.00 75.00 198 GLY A O 1
ATOM 1515 N N . LEU A 1 199 ? -7.799 -14.386 2.514 1.00 67.31 199 LEU A N 1
ATOM 1516 C CA . LEU A 1 199 ? -7.473 -13.561 3.683 1.00 67.31 199 LEU A CA 1
ATOM 1517 C C . LEU A 1 199 ? -8.604 -12.592 4.047 1.00 67.31 199 LEU A C 1
ATOM 1519 O O . LEU A 1 199 ? -8.855 -12.383 5.229 1.00 67.31 199 LEU A O 1
ATOM 1523 N N . ALA A 1 200 ? -9.307 -12.030 3.064 1.00 67.25 200 ALA A N 1
ATOM 1524 C CA . ALA A 1 200 ? -10.484 -11.192 3.282 1.00 67.25 200 ALA A CA 1
ATOM 1525 C C . ALA A 1 200 ? -11.631 -12.008 3.899 1.00 67.25 200 ALA A C 1
ATOM 1527 O O . ALA A 1 200 ? -12.182 -11.604 4.919 1.00 67.25 200 ALA A O 1
ATOM 1528 N N . SER A 1 201 ? -11.888 -13.206 3.368 1.00 70.56 201 SER A N 1
ATOM 1529 C CA . SER A 1 201 ? -12.798 -14.199 3.954 1.00 70.56 201 SER A CA 1
ATOM 1530 C C . SER A 1 201 ? -12.369 -14.609 5.371 1.00 70.56 201 SER A C 1
ATOM 1532 O O . SER A 1 201 ? -13.190 -14.698 6.283 1.00 70.56 201 SER A O 1
ATOM 1534 N N . SER A 1 202 ? -11.067 -14.792 5.605 1.00 62.72 202 SER A N 1
ATOM 1535 C CA . SER A 1 202 ? -10.537 -15.073 6.945 1.00 62.72 202 SER A CA 1
ATOM 1536 C C . SER A 1 202 ? -10.731 -13.885 7.893 1.00 62.72 202 SER A C 1
ATOM 1538 O O . SER A 1 202 ? -11.022 -14.086 9.071 1.00 62.72 202 SER A O 1
ATOM 1540 N N . GLY A 1 203 ? -10.623 -12.655 7.383 1.00 69.50 203 GLY A N 1
ATOM 1541 C CA . GLY A 1 203 ? -10.911 -11.414 8.099 1.00 69.50 203 GLY A CA 1
ATOM 1542 C C . GLY A 1 203 ? -12.386 -11.275 8.474 1.00 69.50 203 GLY A C 1
ATOM 1543 O O . GLY A 1 203 ? -12.686 -10.861 9.591 1.00 69.50 203 GLY A O 1
ATOM 1544 N N . GLU A 1 204 ? -13.301 -11.702 7.603 1.00 68.94 204 GLU A N 1
ATOM 1545 C CA . GLU A 1 204 ? -14.725 -11.834 7.929 1.00 68.94 204 GLU A CA 1
ATOM 1546 C C . GLU A 1 204 ? -14.954 -12.895 9.013 1.00 68.94 204 GLU A C 1
ATOM 1548 O O . GLU A 1 204 ? -15.708 -12.650 9.954 1.00 68.94 204 GLU A O 1
ATOM 1553 N N . SER A 1 205 ? -14.243 -14.030 8.963 1.00 59.22 205 SER A N 1
ATOM 1554 C CA . SER A 1 205 ? -14.310 -15.044 10.027 1.00 59.22 205 SER A CA 1
ATOM 1555 C C . SER A 1 205 ? -13.772 -14.518 11.362 1.00 59.22 205 SER A C 1
ATOM 1557 O O . SER A 1 205 ? -14.339 -14.805 12.412 1.00 59.22 205 SER A O 1
ATOM 1559 N N . LEU A 1 206 ? -12.724 -13.688 11.336 1.00 69.19 206 LEU A N 1
ATOM 1560 C CA . LEU A 1 206 ? -12.145 -13.074 12.528 1.00 69.19 206 LEU A CA 1
ATOM 1561 C C . LEU A 1 206 ? -13.067 -11.990 13.095 1.00 69.19 206 LEU A C 1
ATOM 1563 O O . LEU A 1 206 ? -13.194 -11.877 14.311 1.00 69.19 206 LEU A O 1
ATOM 1567 N N . ALA A 1 207 ? -13.761 -11.241 12.236 1.00 70.81 207 ALA A N 1
ATOM 1568 C CA . ALA A 1 207 ? -14.817 -10.323 12.650 1.00 70.81 207 ALA A CA 1
ATOM 1569 C C . ALA A 1 207 ? -16.002 -11.077 13.278 1.00 70.81 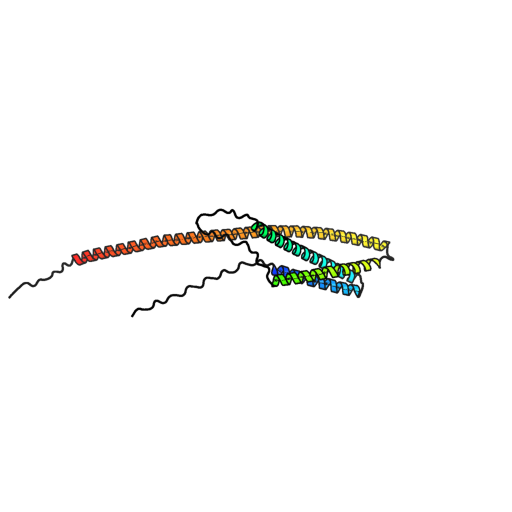207 ALA A C 1
ATOM 1571 O O . ALA A 1 207 ? -16.478 -10.678 14.339 1.00 70.81 207 ALA A O 1
ATOM 1572 N N . ALA A 1 208 ? -16.422 -12.205 12.695 1.00 68.81 208 ALA A N 1
ATOM 1573 C CA . ALA A 1 208 ? -17.456 -13.071 13.263 1.00 68.81 208 ALA A CA 1
ATOM 1574 C C . ALA A 1 208 ? -17.024 -13.695 14.604 1.00 68.81 208 ALA A C 1
ATOM 1576 O O . ALA A 1 208 ? -17.819 -13.777 15.539 1.00 68.81 208 ALA A O 1
ATOM 1577 N N . LEU A 1 209 ? -15.751 -14.074 14.739 1.00 69.00 209 LEU A N 1
ATOM 1578 C CA . LEU A 1 209 ? -15.188 -14.607 15.980 1.00 69.00 209 LEU A CA 1
ATOM 1579 C C . LEU A 1 209 ? -15.091 -13.519 17.056 1.00 69.00 209 LEU A C 1
AT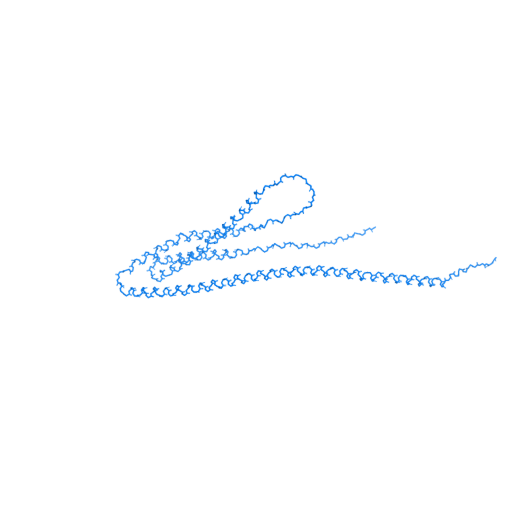OM 1581 O O . LEU A 1 209 ? -15.415 -13.767 18.213 1.00 69.00 209 LEU A O 1
ATOM 1585 N N . HIS A 1 210 ? -14.736 -12.290 16.682 1.00 74.44 210 HIS A N 1
ATOM 1586 C CA . HIS A 1 210 ? -14.752 -11.147 17.591 1.00 74.44 210 HIS A CA 1
ATOM 1587 C C . HIS A 1 210 ? -16.179 -10.810 18.048 1.00 74.44 210 HIS A C 1
ATOM 1589 O O . HIS A 1 210 ? -16.395 -10.579 19.235 1.00 74.44 210 HIS A O 1
ATOM 1595 N N . GLN A 1 211 ? -17.160 -10.879 17.142 1.00 75.19 211 GLN A N 1
ATOM 1596 C CA . GLN A 1 211 ? -18.581 -10.740 17.463 1.00 75.19 211 GLN A CA 1
ATOM 1597 C C . GLN A 1 211 ? -19.037 -11.835 18.441 1.00 75.19 211 GLN A C 1
ATOM 1599 O O . GLN A 1 211 ? -19.722 -11.543 19.417 1.00 75.19 211 GLN A O 1
ATOM 1604 N N . SER A 1 212 ? -18.609 -13.084 18.225 1.00 64.31 212 SER A N 1
ATOM 1605 C CA . SER A 1 212 ? -18.910 -14.212 19.112 1.00 64.31 212 SER A CA 1
ATOM 1606 C C . SER A 1 212 ? -18.260 -14.054 20.488 1.00 64.31 212 SER A C 1
ATOM 1608 O O . SER A 1 212 ? -18.924 -14.254 21.501 1.00 64.31 212 SER A O 1
ATOM 1610 N N . LEU A 1 213 ? -17.001 -13.613 20.560 1.00 74.31 213 LEU A N 1
ATOM 1611 C CA . LEU A 1 213 ? -16.340 -13.304 21.832 1.00 74.31 213 LEU A CA 1
ATOM 1612 C C . LEU A 1 213 ? -17.022 -12.150 22.565 1.00 74.31 213 LEU A C 1
ATOM 1614 O O . LEU A 1 213 ? -17.167 -12.201 23.784 1.00 74.31 213 LEU A O 1
ATOM 1618 N N . GLN A 1 214 ? -17.471 -11.129 21.839 1.00 77.06 214 GLN A N 1
ATOM 1619 C CA . GLN A 1 214 ? -18.225 -10.020 22.409 1.00 77.06 214 GLN A CA 1
ATOM 1620 C C . GLN A 1 214 ? -19.573 -10.491 22.968 1.00 77.06 214 GLN A C 1
ATOM 1622 O O . GLN A 1 214 ? -19.984 -10.040 24.040 1.00 77.06 214 GLN A O 1
ATOM 1627 N N . ASP A 1 215 ? -20.220 -11.444 22.300 1.00 77.12 215 ASP A N 1
ATOM 1628 C CA . ASP A 1 215 ? -21.472 -12.038 22.757 1.00 77.12 215 ASP A CA 1
ATOM 1629 C C . ASP A 1 215 ? -21.271 -12.965 23.969 1.00 77.12 215 ASP A C 1
ATOM 1631 O O . ASP A 1 215 ? -22.032 -12.910 24.933 1.00 77.12 215 ASP A O 1
ATOM 1635 N N . VAL A 1 216 ? -20.168 -13.719 24.014 1.00 73.81 216 VAL A N 1
ATOM 1636 C CA . VAL A 1 216 ? -19.747 -14.478 25.207 1.00 73.81 216 VAL A CA 1
ATOM 1637 C C . VAL A 1 216 ? -19.426 -13.542 26.374 1.00 73.81 216 VAL A C 1
ATOM 1639 O O . VAL A 1 216 ? -19.756 -13.833 27.520 1.00 73.81 216 VAL A O 1
ATOM 1642 N N . HIS A 1 217 ? -18.833 -12.377 26.116 1.00 71.62 217 HIS A N 1
ATOM 1643 C CA . HIS A 1 217 ? -18.589 -11.383 27.160 1.00 71.62 217 HIS A CA 1
ATOM 1644 C C . HIS A 1 217 ? -19.904 -10.773 27.681 1.00 71.62 217 HIS A C 1
ATOM 1646 O O . HIS A 1 217 ? -20.044 -10.492 28.876 1.00 71.62 217 HIS A O 1
ATOM 1652 N N . SER A 1 218 ? -20.893 -10.610 26.796 1.00 71.25 218 SER A N 1
ATOM 1653 C CA . SER A 1 218 ? -22.250 -10.173 27.139 1.00 71.25 218 SER A CA 1
ATOM 1654 C C . SER A 1 218 ? -22.983 -11.229 27.990 1.00 71.25 218 SER A C 1
ATOM 1656 O O . SER A 1 218 ? -23.580 -10.901 29.026 1.00 71.25 218 SER A O 1
ATOM 1658 N N . SER A 1 219 ? -22.854 -12.509 27.627 1.00 74.50 219 SER A N 1
ATOM 1659 C CA . SER A 1 219 ? -23.440 -13.638 28.351 1.00 74.50 219 SER A CA 1
ATOM 1660 C C . SER A 1 219 ? -22.750 -13.869 29.702 1.00 74.50 219 SER A C 1
ATOM 1662 O O . SER A 1 219 ? -23.410 -14.099 30.713 1.00 74.50 219 SER A O 1
ATOM 1664 N N . MET A 1 220 ? -21.435 -13.667 29.786 1.00 75.62 220 MET A N 1
ATOM 1665 C CA . MET A 1 220 ? -20.689 -13.713 31.044 1.00 75.62 220 MET A CA 1
ATOM 1666 C C . MET A 1 220 ? -21.110 -12.582 31.991 1.00 75.62 220 MET A C 1
ATOM 1668 O O . MET A 1 220 ? -21.283 -12.812 33.188 1.00 75.62 220 MET A O 1
ATOM 1672 N N . ALA A 1 221 ? -21.349 -11.371 31.481 1.00 75.81 221 ALA A N 1
ATOM 1673 C CA . ALA A 1 221 ? -21.842 -10.261 32.295 1.00 75.81 221 ALA A CA 1
ATOM 1674 C C . ALA A 1 221 ? -23.273 -10.501 32.816 1.00 75.81 221 ALA A C 1
ATOM 1676 O O . ALA A 1 221 ? -23.606 -10.112 33.942 1.00 75.81 221 ALA A O 1
ATOM 1677 N N . THR A 1 222 ? -24.135 -11.149 32.027 1.00 71.44 222 THR A N 1
ATOM 1678 C CA . THR A 1 222 ? -25.487 -11.534 32.468 1.00 71.44 222 THR A CA 1
ATOM 1679 C C . THR A 1 222 ? -25.452 -12.691 33.467 1.00 71.44 222 THR A C 1
ATOM 1681 O O . THR A 1 222 ? -26.116 -12.597 34.503 1.00 71.44 222 THR A O 1
ATOM 1684 N N . ALA A 1 223 ? -24.598 -13.693 33.253 1.00 69.94 223 ALA A N 1
ATOM 1685 C CA . ALA A 1 223 ? -24.343 -14.773 34.203 1.00 69.94 223 ALA A CA 1
ATOM 1686 C C . ALA A 1 223 ? -23.792 -14.239 35.533 1.00 69.94 223 ALA A C 1
ATOM 1688 O O . ALA A 1 223 ? -24.309 -14.581 36.592 1.00 69.94 223 ALA A O 1
ATOM 1689 N N . GLN A 1 224 ? -22.832 -13.310 35.514 1.00 71.56 224 GLN A N 1
ATOM 1690 C CA . GLN A 1 224 ? -22.327 -12.661 36.729 1.00 71.56 224 GLN A CA 1
ATOM 1691 C C . GLN A 1 224 ? -23.411 -11.861 37.464 1.00 71.56 224 GLN A C 1
ATOM 1693 O O . GLN A 1 224 ? -23.446 -11.870 38.696 1.00 71.56 224 GLN A O 1
ATOM 1698 N N . ARG A 1 225 ? -24.327 -11.189 36.749 1.00 75.31 225 ARG A N 1
ATOM 1699 C CA . ARG A 1 225 ? -25.488 -10.541 37.389 1.00 75.31 225 ARG A CA 1
ATOM 1700 C C . ARG A 1 225 ? -26.439 -11.557 38.013 1.00 75.31 225 ARG A C 1
ATOM 1702 O O . ARG A 1 225 ? -26.925 -11.300 39.112 1.00 75.31 225 ARG A O 1
ATOM 1709 N N . MET A 1 226 ? -26.696 -12.687 37.355 1.00 65.44 226 MET A N 1
ATOM 1710 C CA . MET A 1 226 ? -27.518 -13.760 37.922 1.00 65.44 226 MET A CA 1
ATOM 1711 C C . MET A 1 226 ? -26.858 -14.394 39.145 1.00 65.44 226 MET A C 1
ATOM 1713 O O . MET A 1 226 ? -27.521 -14.541 40.163 1.00 65.44 226 MET A O 1
ATOM 1717 N N . VAL A 1 227 ? -25.554 -14.672 39.102 1.00 75.31 227 VAL A N 1
ATOM 1718 C CA . VAL A 1 227 ? -24.797 -15.200 40.246 1.00 75.31 227 VAL A CA 1
ATOM 1719 C C . VAL A 1 227 ? -24.812 -14.212 41.409 1.00 75.31 227 VAL A C 1
ATOM 1721 O O . VAL A 1 227 ? -25.076 -14.607 42.538 1.00 75.31 227 VAL A O 1
ATOM 1724 N N . ARG A 1 228 ? -24.630 -12.907 41.157 1.00 73.50 228 ARG A N 1
ATOM 1725 C CA . ARG A 1 228 ? -24.776 -11.885 42.209 1.00 73.50 228 ARG A CA 1
ATOM 1726 C C . ARG A 1 228 ? -26.181 -11.865 42.807 1.00 73.50 228 ARG A C 1
ATOM 1728 O O . ARG A 1 228 ? -26.303 -11.695 44.017 1.00 73.50 228 ARG A O 1
ATOM 1735 N N . ARG A 1 229 ? -27.227 -12.056 41.992 1.00 70.62 229 ARG A N 1
ATOM 1736 C CA . ARG A 1 229 ? -28.613 -12.184 42.475 1.00 70.62 229 ARG A CA 1
ATOM 1737 C C . ARG A 1 229 ? -28.823 -13.459 43.290 1.00 70.62 229 ARG A C 1
ATOM 1739 O O . ARG A 1 229 ? -29.445 -13.392 44.339 1.00 70.62 229 ARG A O 1
ATOM 1746 N N . LEU A 1 230 ? -28.270 -14.590 42.864 1.00 62.09 230 LEU A N 1
ATOM 1747 C CA . LEU A 1 230 ? -28.365 -15.855 43.597 1.00 62.09 230 LEU A CA 1
ATOM 1748 C C . LEU A 1 230 ? -27.634 -15.785 44.939 1.00 62.09 230 LEU A C 1
ATOM 1750 O O . LEU A 1 230 ? -28.203 -16.164 45.955 1.00 62.09 230 LEU A O 1
ATOM 1754 N N . LEU A 1 231 ? -26.433 -15.203 44.975 1.00 59.97 231 LEU A N 1
ATOM 1755 C CA . LEU A 1 231 ? -25.684 -15.003 46.218 1.00 59.97 231 LEU A CA 1
ATOM 1756 C C . LEU A 1 231 ? -26.403 -14.049 47.187 1.00 59.97 231 LEU A C 1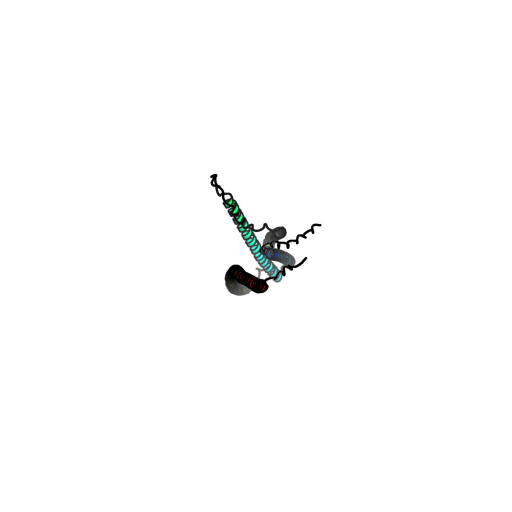
ATOM 1758 O O . LEU A 1 231 ? -26.363 -14.267 48.394 1.00 59.97 231 LEU A O 1
ATOM 1762 N N . THR A 1 232 ? -27.106 -13.025 46.684 1.00 62.44 232 THR A N 1
ATOM 1763 C CA . THR A 1 232 ? -27.913 -12.131 47.543 1.00 62.44 232 THR A CA 1
ATOM 1764 C C . THR A 1 232 ? -29.205 -12.778 48.039 1.00 62.44 232 THR A C 1
ATOM 1766 O O . THR A 1 232 ? -29.648 -12.477 49.149 1.00 62.44 232 THR A O 1
ATOM 1769 N N . VAL A 1 233 ? -29.804 -13.681 47.260 1.00 64.31 233 VAL A N 1
ATOM 1770 C CA . VAL A 1 233 ? -30.951 -14.489 47.705 1.00 64.31 233 VAL A CA 1
ATOM 1771 C C . VAL A 1 233 ? -30.504 -15.497 48.768 1.00 64.31 233 VAL A C 1
ATOM 1773 O O . VAL A 1 233 ? -31.111 -15.564 49.830 1.00 64.31 233 VAL A O 1
ATOM 1776 N N . GLN A 1 234 ? -29.372 -16.171 48.567 1.00 59.00 234 GLN A N 1
ATOM 1777 C CA . GLN A 1 234 ? -28.832 -17.131 49.531 1.00 59.00 234 GLN A CA 1
ATO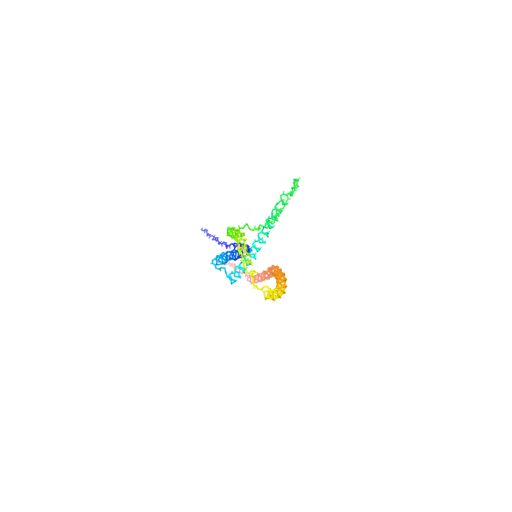M 1778 C C . GLN A 1 234 ? -28.398 -16.466 50.850 1.00 59.00 234 GLN A C 1
ATOM 1780 O O . GLN A 1 234 ? -28.621 -17.021 51.923 1.00 59.00 234 GLN A O 1
ATOM 1785 N N . SER A 1 235 ? -27.857 -15.240 50.806 1.00 61.50 235 SER A N 1
ATOM 1786 C CA . SER A 1 235 ? -27.550 -14.484 52.031 1.00 61.50 235 SER A CA 1
ATOM 1787 C C . SER A 1 235 ? -28.797 -14.053 52.808 1.00 61.50 235 SER A C 1
ATOM 1789 O O . SER A 1 235 ? -28.724 -13.849 54.016 1.00 61.50 235 SER A O 1
ATOM 1791 N N . ARG A 1 236 ? -29.944 -13.891 52.130 1.00 65.31 236 ARG A N 1
ATOM 1792 C CA . ARG A 1 236 ? -31.218 -13.584 52.795 1.00 65.31 236 ARG A CA 1
ATOM 1793 C C . ARG A 1 236 ? -31.743 -14.791 53.561 1.00 65.31 236 ARG A C 1
ATOM 1795 O O . ARG A 1 236 ? -32.180 -14.615 54.695 1.00 65.31 236 ARG A O 1
ATOM 1802 N N . ASP A 1 237 ? -31.639 -15.984 52.987 1.00 71.12 237 ASP A N 1
ATOM 1803 C CA . ASP A 1 237 ? -32.086 -17.213 53.646 1.00 71.12 237 ASP A CA 1
ATOM 1804 C C . ASP A 1 237 ? -31.212 -17.564 54.858 1.00 71.12 237 ASP A C 1
ATOM 1806 O O . ASP A 1 237 ? -31.748 -17.875 55.920 1.00 71.12 237 ASP A O 1
ATOM 1810 N N . ASP A 1 238 ? -29.886 -17.415 54.763 1.00 77.19 238 ASP A N 1
ATOM 1811 C CA . ASP A 1 238 ? -28.987 -17.653 55.907 1.00 77.19 238 ASP A CA 1
ATOM 1812 C C . ASP A 1 238 ? -29.206 -16.630 57.042 1.00 77.19 238 ASP A C 1
ATOM 1814 O O . ASP A 1 238 ? -29.152 -16.960 58.230 1.00 77.19 238 ASP A O 1
ATOM 1818 N N . LEU A 1 239 ? -29.544 -15.381 56.696 1.00 75.25 239 LEU A N 1
ATOM 1819 C CA . LEU A 1 239 ? -29.876 -14.344 57.674 1.00 75.25 239 LEU A CA 1
ATOM 1820 C C . LEU A 1 239 ? -31.219 -14.613 58.366 1.00 75.25 239 LEU A C 1
ATOM 1822 O O . LEU A 1 239 ? -31.316 -14.429 59.579 1.00 75.25 239 LEU A O 1
ATOM 1826 N N . LEU A 1 240 ? -32.229 -15.095 57.634 1.00 80.81 240 LEU A N 1
ATOM 1827 C CA . LEU A 1 240 ? -33.500 -15.542 58.215 1.00 80.81 240 LEU A CA 1
ATOM 1828 C C . LEU A 1 240 ? -33.299 -16.756 59.129 1.00 80.81 240 LEU A C 1
ATOM 1830 O O . LEU A 1 240 ? -33.854 -16.791 60.230 1.00 80.81 240 LEU A O 1
ATOM 1834 N N . LEU A 1 241 ? -32.455 -17.708 58.722 1.00 83.00 241 LEU A N 1
ATOM 1835 C CA . LEU A 1 241 ? -32.139 -18.884 59.525 1.00 83.00 241 LEU A CA 1
ATOM 1836 C C . LEU A 1 241 ? -31.452 -18.482 60.839 1.00 83.00 241 LEU A C 1
ATOM 1838 O O . LEU A 1 241 ? -31.903 -18.879 61.916 1.00 83.00 241 LEU A O 1
ATOM 1842 N N . ARG A 1 242 ? -30.434 -17.610 60.780 1.00 82.81 242 ARG A N 1
ATOM 1843 C CA . ARG A 1 242 ? -29.759 -17.074 61.976 1.00 82.81 242 ARG A CA 1
ATOM 1844 C C . ARG A 1 242 ? -30.700 -16.284 62.875 1.00 82.81 242 ARG A C 1
ATOM 1846 O O . ARG A 1 242 ? -30.642 -16.447 64.092 1.00 82.81 242 ARG A O 1
ATOM 1853 N N . LEU A 1 243 ? -31.573 -15.455 62.302 1.00 88.81 243 LEU A N 1
ATOM 1854 C CA . LEU A 1 243 ? -32.537 -14.678 63.078 1.00 88.81 243 LEU A CA 1
ATOM 1855 C C . LEU A 1 243 ? -33.505 -15.601 63.826 1.00 88.81 243 LEU A C 1
ATOM 1857 O O . LEU A 1 243 ? -33.751 -15.389 65.011 1.00 88.81 243 LEU A O 1
ATOM 1861 N N . SER A 1 244 ? -33.992 -16.657 63.165 1.00 87.81 244 SER A N 1
ATOM 1862 C CA . SER A 1 244 ? -34.886 -17.636 63.791 1.00 87.81 244 SER A CA 1
ATOM 1863 C C . SER A 1 244 ? -34.203 -18.416 64.924 1.00 87.81 244 SER A C 1
ATOM 1865 O O . SER A 1 244 ? -34.798 -18.593 65.986 1.00 87.81 244 SER A O 1
ATOM 1867 N N . ALA A 1 245 ? -32.930 -18.793 64.756 1.00 90.00 245 ALA A N 1
ATOM 1868 C CA . ALA A 1 245 ? -32.144 -19.462 65.790 1.00 90.00 245 ALA A CA 1
ATOM 1869 C C . ALA A 1 245 ? -31.916 -18.568 67.019 1.00 90.00 245 ALA A C 1
ATOM 1871 O O . ALA A 1 245 ? -32.088 -19.019 68.150 1.00 90.00 245 ALA A O 1
ATOM 1872 N N . VAL A 1 246 ? -31.579 -17.288 66.815 1.00 90.62 246 VAL A N 1
ATOM 1873 C CA . VAL A 1 246 ? -31.422 -16.323 67.918 1.00 90.62 246 VAL A CA 1
ATOM 1874 C C . VAL A 1 246 ? -32.731 -16.172 68.689 1.00 90.62 246 VAL A C 1
ATOM 1876 O O . VAL A 1 246 ? -32.731 -16.226 69.917 1.00 90.62 246 VAL A O 1
ATOM 1879 N N . LEU A 1 247 ? -33.854 -16.042 67.980 1.00 92.00 247 LEU A N 1
ATOM 1880 C CA . LEU A 1 247 ? -35.180 -15.929 68.588 1.00 92.00 247 LEU A CA 1
ATOM 1881 C C . LEU A 1 247 ? -35.530 -17.173 69.413 1.00 92.00 247 LEU A C 1
ATOM 1883 O O . LEU A 1 247 ? -36.002 -17.049 70.541 1.00 92.00 247 LEU A O 1
ATOM 1887 N N . PHE A 1 248 ? -35.229 -18.364 68.892 1.00 92.31 248 PHE A N 1
ATOM 1888 C CA . PHE A 1 248 ? -35.416 -19.620 69.613 1.00 92.31 248 PHE A CA 1
ATOM 1889 C C . PHE A 1 248 ? -34.595 -19.665 70.907 1.00 92.31 248 PHE A C 1
ATOM 1891 O O . PHE A 1 248 ? -35.140 -19.963 71.967 1.00 92.31 248 PHE A O 1
ATOM 1898 N N . VAL A 1 249 ? -33.308 -19.304 70.847 1.00 92.75 249 VAL A N 1
ATOM 1899 C CA . VAL A 1 249 ? -32.439 -19.256 72.033 1.00 92.75 249 VAL A CA 1
ATOM 1900 C C . VAL A 1 249 ? -32.984 -18.279 73.069 1.00 92.75 249 VAL A C 1
ATOM 1902 O O . VAL A 1 249 ? -33.056 -18.636 74.240 1.00 92.75 249 VAL A O 1
ATOM 1905 N N . VAL A 1 250 ? -33.419 -17.085 72.656 1.00 93.88 250 VAL A N 1
ATOM 1906 C CA . VAL A 1 250 ? -34.012 -16.082 73.557 1.00 93.88 250 VAL A CA 1
ATOM 1907 C C . VAL A 1 250 ? -35.266 -16.623 74.242 1.00 93.88 250 VAL A C 1
ATOM 1909 O O . VAL A 1 250 ? -35.408 -16.469 75.454 1.00 93.88 250 VAL A O 1
ATOM 1912 N N . VAL A 1 251 ? -36.151 -17.294 73.502 1.00 93.75 251 VAL A N 1
ATOM 1913 C CA . VAL A 1 251 ? -37.365 -17.904 74.066 1.00 93.75 251 VAL A CA 1
ATOM 1914 C C . VAL A 1 251 ? -37.012 -19.013 75.056 1.00 93.75 251 VAL A C 1
ATOM 1916 O O . VAL A 1 251 ? -37.573 -19.052 76.148 1.00 93.75 251 VAL A O 1
ATOM 1919 N N . VAL A 1 252 ? -36.055 -19.883 74.725 1.00 93.00 252 VAL A N 1
ATOM 1920 C CA . VAL A 1 252 ? -35.590 -20.936 75.640 1.00 93.00 252 VAL A CA 1
ATOM 1921 C C . VAL A 1 252 ? -35.003 -20.325 76.911 1.00 93.00 252 VAL A C 1
ATOM 1923 O O . VAL A 1 252 ? -35.363 -20.747 78.007 1.00 93.00 252 VAL A O 1
ATOM 1926 N N . LEU A 1 253 ? -34.160 -19.298 76.788 1.00 91.25 253 LEU A N 1
ATOM 1927 C CA . LEU A 1 253 ? -33.577 -18.580 77.925 1.00 91.25 253 LEU A CA 1
ATOM 1928 C C . LEU A 1 253 ? -34.654 -17.934 78.793 1.00 91.25 253 LEU A C 1
ATOM 1930 O O . LEU A 1 253 ? -34.585 -18.027 80.015 1.00 91.25 253 LEU A O 1
ATOM 1934 N N . TYR A 1 254 ? -35.668 -17.334 78.171 1.00 90.75 254 TYR A N 1
ATOM 1935 C CA . TYR A 1 254 ? -36.809 -16.760 78.871 1.00 90.75 254 TYR A CA 1
ATOM 1936 C C . TYR A 1 254 ? -37.595 -17.825 79.640 1.00 90.75 254 TYR A C 1
ATOM 1938 O O . TYR A 1 254 ? -37.883 -17.632 80.816 1.00 90.75 254 TYR A O 1
ATOM 1946 N N . VAL A 1 255 ? -37.890 -18.973 79.023 1.00 88.44 255 VAL A N 1
ATOM 1947 C CA . VAL A 1 255 ? -38.594 -20.082 79.687 1.00 88.44 255 VAL A CA 1
ATOM 1948 C C . VAL A 1 255 ? -37.755 -20.663 80.822 1.00 88.44 255 VAL A C 1
ATOM 1950 O O . VAL A 1 255 ? -38.291 -20.935 81.893 1.00 88.44 255 VAL A O 1
ATOM 1953 N N . VAL A 1 256 ? -36.445 -20.835 80.626 1.00 87.44 256 VAL A N 1
ATOM 1954 C CA . VAL A 1 256 ? -35.531 -21.312 81.672 1.00 87.44 256 VAL A CA 1
ATOM 1955 C C . VAL A 1 256 ? -35.472 -20.310 82.817 1.00 87.44 256 VAL A C 1
ATOM 1957 O O . VAL A 1 256 ? -35.630 -20.716 83.961 1.00 87.44 256 VAL A O 1
ATOM 1960 N N . ALA A 1 257 ? -35.328 -19.015 82.535 1.00 85.25 257 ALA A N 1
ATOM 1961 C CA . ALA A 1 257 ? -35.359 -17.973 83.552 1.00 85.25 257 ALA A CA 1
ATOM 1962 C C . ALA A 1 257 ? -36.701 -17.982 84.289 1.00 85.25 257 ALA A C 1
ATOM 1964 O O . ALA A 1 257 ? -36.728 -18.081 85.507 1.00 85.25 257 ALA A O 1
ATOM 1965 N N . GLN A 1 258 ? -37.825 -17.982 83.576 1.00 84.12 258 GLN A N 1
ATOM 1966 C CA . GLN A 1 258 ? -39.150 -18.001 84.185 1.00 84.12 258 GLN A CA 1
ATOM 1967 C C . GLN A 1 258 ? -39.372 -19.261 85.027 1.00 84.12 258 GLN A C 1
ATOM 1969 O O . GLN A 1 258 ? -39.974 -19.182 86.093 1.00 84.12 258 GLN A O 1
ATOM 1974 N N . ARG A 1 259 ? -38.863 -20.416 84.587 1.00 81.62 259 ARG A N 1
ATOM 1975 C CA . ARG A 1 259 ? -38.939 -21.673 85.331 1.00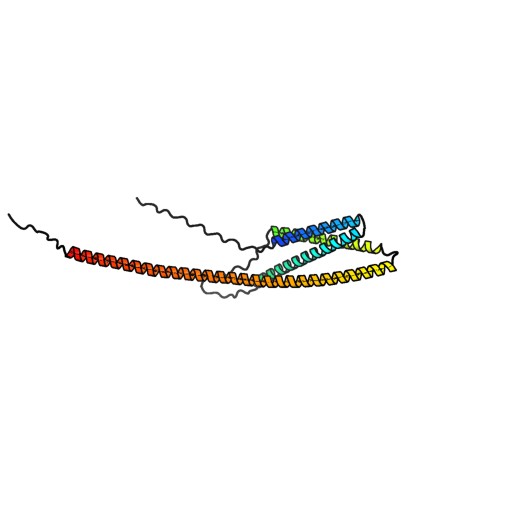 81.62 259 ARG A CA 1
ATOM 1976 C C . ARG A 1 259 ? -38.053 -21.618 86.574 1.00 81.62 259 ARG A C 1
ATOM 1978 O O . ARG A 1 259 ? -38.564 -21.812 87.667 1.00 81.62 259 ARG A O 1
ATOM 1985 N N . VAL A 1 260 ? -36.769 -21.298 86.439 1.00 77.00 260 VAL A N 1
ATOM 1986 C CA . VAL A 1 260 ? -35.797 -21.249 87.546 1.00 77.00 260 VAL A CA 1
ATOM 1987 C C . VAL A 1 260 ? -36.165 -20.173 88.571 1.00 77.00 260 VAL A C 1
ATOM 1989 O O . VAL A 1 260 ? -36.193 -20.461 89.764 1.00 77.00 260 VAL A O 1
ATOM 1992 N N . PHE A 1 261 ? -36.537 -18.969 88.128 1.00 64.75 261 PHE A N 1
ATOM 1993 C CA . PHE A 1 261 ? -36.978 -17.890 89.015 1.00 64.75 261 PHE A CA 1
ATOM 1994 C C . PHE A 1 261 ? -38.361 -18.149 89.633 1.00 64.75 261 PHE A C 1
ATOM 1996 O O . PHE A 1 261 ? -38.591 -17.709 90.752 1.00 64.75 261 PHE A O 1
ATOM 2003 N N . ARG A 1 262 ? -39.274 -18.900 88.990 1.00 59.03 262 ARG A N 1
ATOM 2004 C CA . ARG A 1 262 ? -40.508 -19.362 89.667 1.00 59.03 262 ARG A CA 1
ATOM 2005 C C . ARG A 1 262 ? -40.261 -20.486 90.670 1.00 59.03 262 ARG A C 1
ATOM 2007 O O . ARG A 1 262 ? -41.077 -20.647 91.571 1.00 59.03 262 ARG A O 1
ATOM 2014 N N . PHE A 1 263 ? -39.191 -21.267 90.517 1.00 56.75 263 PHE A N 1
ATOM 2015 C CA . PHE A 1 263 ? -38.844 -22.341 91.455 1.00 56.75 263 PHE A CA 1
ATOM 2016 C C . PHE A 1 263 ? -38.185 -21.837 92.745 1.00 56.75 263 PHE A C 1
ATOM 2018 O O . PHE A 1 263 ? -38.191 -22.568 93.731 1.00 56.75 263 PHE A O 1
ATOM 2025 N N . PHE A 1 264 ? -37.692 -20.598 92.776 1.00 48.53 264 PHE A N 1
ATOM 2026 C CA . PHE A 1 264 ? -37.282 -19.924 94.006 1.00 48.53 264 PHE A CA 1
ATOM 2027 C C . PHE A 1 264 ? -38.329 -18.874 94.402 1.00 48.53 264 PHE A C 1
ATOM 2029 O O . PHE A 1 264 ? -38.166 -17.698 94.067 1.00 48.53 264 PHE A O 1
ATOM 2036 N N . PRO A 1 265 ? -39.409 -19.239 95.124 1.00 52.78 265 PRO A N 1
ATOM 2037 C CA . PRO A 1 265 ? -40.119 -18.240 95.902 1.00 52.78 265 PRO A CA 1
ATOM 2038 C C . PRO A 1 265 ? -39.100 -17.675 96.891 1.00 52.78 265 PRO A C 1
ATOM 2040 O O . PRO A 1 265 ? -38.597 -18.393 97.753 1.00 52.78 265 PRO A O 1
ATOM 2043 N N . VAL A 1 266 ? -38.741 -16.404 96.726 1.00 55.38 266 VAL A N 1
ATOM 2044 C CA . VAL A 1 266 ? -37.987 -15.662 97.733 1.00 55.38 266 VAL A CA 1
ATOM 2045 C C . VAL A 1 266 ? -38.867 -15.661 98.980 1.00 55.38 266 VAL A C 1
ATOM 2047 O O . VAL A 1 266 ? -39.795 -14.864 99.096 1.00 55.38 266 VAL A O 1
ATOM 2050 N N . THR A 1 267 ? -38.630 -16.611 99.884 1.00 54.41 267 THR A N 1
ATOM 2051 C CA . THR A 1 267 ? -39.163 -16.586 101.240 1.00 54.41 267 THR A CA 1
ATOM 2052 C C . THR A 1 267 ? -38.495 -15.408 101.921 1.00 54.41 267 THR A C 1
ATOM 2054 O O . THR A 1 267 ? -37.419 -15.525 102.507 1.00 54.41 267 THR A O 1
ATOM 2057 N N . VAL A 1 268 ? -39.103 -14.234 101.768 1.00 55.56 268 VAL A N 1
ATOM 2058 C CA . VAL A 1 268 ? -38.844 -13.102 102.643 1.00 55.56 268 VAL A CA 1
ATOM 2059 C C . VAL A 1 268 ? -39.298 -13.568 104.021 1.00 55.56 268 VAL A C 1
ATOM 2061 O O . VAL A 1 268 ? -40.491 -13.606 104.312 1.00 55.56 268 VAL A O 1
ATOM 2064 N N . TYR A 1 269 ? -38.345 -14.010 104.838 1.00 51.59 269 TYR A N 1
ATOM 2065 C CA . TYR A 1 269 ? -38.570 -14.213 106.258 1.00 51.59 269 TYR A CA 1
ATOM 2066 C C . TYR A 1 269 ? -38.841 -12.832 106.853 1.00 51.59 269 TYR A C 1
ATOM 2068 O O . TYR A 1 269 ? -37.919 -12.075 107.147 1.00 51.59 269 TYR A O 1
ATOM 2076 N N . VAL A 1 270 ? -40.119 -12.473 106.967 1.00 53.75 270 VAL A N 1
ATOM 2077 C CA . VAL A 1 270 ? -40.540 -11.396 107.858 1.00 53.75 270 VAL A CA 1
ATOM 2078 C C . VAL A 1 270 ? -40.328 -11.943 109.263 1.00 53.75 270 VAL A C 1
ATOM 2080 O O . VAL A 1 270 ? -41.086 -12.791 109.728 1.00 53.75 270 VAL A O 1
ATOM 2083 N N . THR A 1 271 ? -39.248 -11.520 109.910 1.00 54.00 271 THR A N 1
ATOM 2084 C CA . THR A 1 271 ? -39.047 -11.732 111.342 1.00 54.00 271 THR A CA 1
ATOM 2085 C C . THR A 1 271 ? -40.111 -10.917 112.075 1.00 54.00 271 THR A C 1
ATOM 2087 O O . THR A 1 271 ? -39.973 -9.704 112.219 1.00 54.00 271 THR A O 1
ATOM 2090 N N . VAL A 1 272 ? -41.208 -11.571 112.456 1.00 54.38 272 VAL A N 1
ATOM 2091 C CA . VAL A 1 272 ? -42.175 -11.057 113.432 1.00 54.38 272 VAL A CA 1
ATOM 2092 C C . VAL A 1 272 ? -41.854 -11.705 114.774 1.00 54.38 272 VAL A C 1
ATOM 2094 O O . VAL A 1 272 ? -41.754 -12.930 114.838 1.00 54.38 272 VAL A O 1
ATOM 2097 N N . GLY A 1 273 ? -41.730 -10.873 115.805 1.00 48.53 273 GLY A N 1
ATOM 2098 C CA . GLY A 1 273 ? -41.690 -11.259 117.216 1.00 48.53 273 GLY A CA 1
ATOM 2099 C C . GLY A 1 273 ? -40.318 -11.033 117.857 1.00 48.53 273 GLY A C 1
ATOM 2100 O O . GLY A 1 273 ? -39.298 -11.386 117.269 1.00 48.53 273 GLY A O 1
ATOM 2101 N N . ASP A 1 274 ? -40.201 -10.441 119.038 1.00 45.25 274 ASP A N 1
ATOM 2102 C CA . ASP A 1 274 ? -41.190 -9.908 119.984 1.00 45.25 274 ASP A CA 1
ATOM 2103 C C . ASP A 1 274 ? -40.451 -8.907 120.899 1.00 45.25 274 ASP A C 1
ATOM 2105 O O . ASP A 1 274 ? -39.227 -8.992 121.009 1.00 45.25 274 ASP A O 1
ATOM 2109 N N . ASP A 1 275 ? -41.224 -7.967 121.454 1.00 46.34 275 ASP A N 1
ATOM 2110 C CA . ASP A 1 275 ? -40.981 -7.040 122.586 1.00 46.34 275 ASP A CA 1
ATOM 2111 C C . ASP A 1 275 ? -39.559 -6.835 123.163 1.00 46.34 275 ASP A C 1
ATOM 2113 O O . ASP A 1 275 ? -38.931 -7.792 123.674 1.00 46.34 275 ASP A O 1
#

Secondary structure (DSSP, 8-state):
-PPP-PPPPPPPPPP-PPP-----HHHHHHHHHHHHHHHHHHHHHHHHHHHS--HHHHHHHHHHHHHHHHHHHHHHHHHHHHHHHHHHHHHHHHHHH---------------PPPPP--PPPPPHHHHHHHHHHHHHHHHHHHHHHHHHHHHHHHHTSS-SS-HHHHHHHHHHHHHHHHHHHHHHHHHHHHHHHHHHHHHHHHHHHHHHHHHHHHHHHHHHHHHHHHHHHHHHHHHHHHHHHHHHHHHHHHHHHHHHHHHHHH------------

pLDDT: mean 71.86, std 16.12, range [33.69, 93.88]